Protein AF-A0A3S4U754-F1 (afdb_monomer)

Structure (mmCIF, N/CA/C/O backbone):
data_AF-A0A3S4U754-F1
#
_entry.id   AF-A0A3S4U754-F1
#
loop_
_atom_site.group_PDB
_atom_site.id
_atom_site.type_symbol
_atom_site.label_atom_id
_atom_site.label_alt_id
_atom_site.label_comp_id
_atom_site.label_asym_id
_atom_site.label_entity_id
_atom_site.label_seq_id
_atom_site.pdbx_PDB_ins_code
_atom_site.Cartn_x
_atom_site.Cartn_y
_atom_site.Cartn_z
_atom_site.occupancy
_atom_site.B_iso_or_equiv
_atom_site.auth_seq_id
_atom_site.auth_comp_id
_atom_site.auth_asym_id
_atom_site.auth_atom_id
_atom_site.pdbx_PDB_model_num
ATOM 1 N N . MET A 1 1 ? -34.622 18.510 35.532 1.00 40.00 1 MET A N 1
ATOM 2 C CA . MET A 1 1 ? -33.631 17.485 35.151 1.00 40.00 1 MET A CA 1
ATOM 3 C C . MET A 1 1 ? -33.395 16.605 36.361 1.00 40.00 1 MET A C 1
ATOM 5 O O . MET A 1 1 ? -32.727 17.037 37.288 1.00 40.00 1 MET A O 1
ATOM 9 N N . GLN A 1 2 ? -34.055 15.449 36.426 1.00 38.03 2 GLN A N 1
ATOM 10 C CA . GLN A 1 2 ? -33.740 14.463 37.457 1.00 38.03 2 GLN A CA 1
ATOM 11 C C . GLN A 1 2 ? -32.459 13.744 37.009 1.00 38.03 2 GLN A C 1
ATOM 13 O O . GLN A 1 2 ? -32.444 13.260 35.878 1.00 38.03 2 GLN A O 1
ATOM 18 N N . PRO A 1 3 ? -31.385 13.718 37.815 1.00 46.91 3 PRO A N 1
ATOM 19 C CA . PRO A 1 3 ? -30.239 12.866 37.517 1.00 46.91 3 PRO A CA 1
ATOM 20 C C . PRO A 1 3 ? -30.724 11.409 37.473 1.00 46.91 3 PRO A C 1
ATOM 22 O O . PRO A 1 3 ? -31.631 11.054 38.230 1.00 46.91 3 PRO A O 1
ATOM 25 N N . ASN A 1 4 ? -30.177 10.602 36.560 1.00 53.66 4 ASN A N 1
ATOM 26 C CA . ASN A 1 4 ? -30.546 9.202 36.321 1.00 53.66 4 ASN A CA 1
ATOM 27 C C . ASN A 1 4 ? -30.257 8.323 37.556 1.00 53.66 4 ASN A C 1
ATOM 29 O O . ASN A 1 4 ? -29.342 7.509 37.547 1.00 53.66 4 ASN A O 1
ATOM 33 N N . LYS A 1 5 ? -31.066 8.446 38.615 1.00 55.91 5 LYS A N 1
ATOM 34 C CA . LYS A 1 5 ? -30.982 7.627 39.836 1.00 55.91 5 LYS A CA 1
ATOM 35 C C . LYS A 1 5 ? -31.031 6.129 39.539 1.00 55.91 5 LYS A C 1
ATOM 37 O O . LYS A 1 5 ? -30.400 5.353 40.239 1.00 55.91 5 LYS A O 1
ATOM 42 N N . ALA A 1 6 ? -31.735 5.750 38.472 1.00 60.12 6 ALA A N 1
ATOM 43 C CA . ALA A 1 6 ? -31.816 4.373 38.007 1.00 60.12 6 ALA A CA 1
ATOM 44 C C . ALA A 1 6 ? -30.455 3.816 37.560 1.00 60.12 6 ALA A C 1
ATOM 46 O O . ALA A 1 6 ? -30.195 2.641 37.775 1.00 60.12 6 ALA A O 1
ATOM 47 N N . PHE A 1 7 ? -29.580 4.637 36.967 1.00 59.31 7 PHE A N 1
ATOM 48 C CA . PHE A 1 7 ? -28.255 4.190 36.533 1.00 59.31 7 PHE A CA 1
ATOM 49 C C . PHE A 1 7 ? -27.301 4.046 37.724 1.00 59.31 7 PHE A C 1
ATOM 51 O O . PHE A 1 7 ? -26.599 3.046 37.817 1.00 59.31 7 PHE A O 1
ATOM 58 N N . ASP A 1 8 ? -27.347 4.974 38.684 1.00 61.44 8 ASP A N 1
ATOM 59 C CA . ASP A 1 8 ? -26.542 4.898 39.912 1.00 61.44 8 ASP A CA 1
ATOM 60 C C . ASP A 1 8 ? -26.955 3.716 40.814 1.00 61.44 8 ASP A C 1
ATOM 62 O O . ASP A 1 8 ? -26.099 3.006 41.342 1.00 61.44 8 ASP A O 1
ATOM 66 N N . GLU A 1 9 ? -28.260 3.446 40.959 1.00 64.25 9 GLU A N 1
ATOM 67 C CA . GLU A 1 9 ? -28.766 2.250 41.659 1.00 64.25 9 GLU A CA 1
ATOM 68 C C . GLU A 1 9 ? -28.367 0.954 40.939 1.00 64.25 9 GLU A C 1
ATOM 70 O O . GLU A 1 9 ? -28.039 -0.052 41.572 1.00 64.25 9 GLU A O 1
ATOM 75 N N . TRP A 1 10 ? -28.340 0.981 39.609 1.00 61.12 10 TRP A N 1
ATOM 76 C CA . TRP A 1 10 ? -27.957 -0.161 38.788 1.00 61.12 10 TRP A CA 1
ATOM 77 C C . TRP A 1 10 ? -26.444 -0.437 38.818 1.00 61.12 10 TRP A C 1
ATOM 79 O O . TRP A 1 10 ? -26.042 -1.594 38.949 1.00 61.12 10 TRP A O 1
ATOM 89 N N . LEU A 1 11 ? -25.601 0.604 38.835 1.00 60.19 11 LEU A N 1
ATOM 90 C CA . LEU A 1 11 ? -24.152 0.501 39.071 1.00 60.19 11 LEU A CA 1
ATOM 91 C C . LEU A 1 11 ? -23.822 -0.079 40.455 1.00 60.19 11 LEU A C 1
ATOM 93 O O . LEU A 1 11 ? -22.821 -0.776 40.613 1.00 60.19 11 LEU A O 1
ATOM 97 N N . ALA A 1 12 ? -24.671 0.172 41.455 1.00 63.53 12 ALA A N 1
ATOM 98 C CA . ALA A 1 12 ? -24.534 -0.393 42.798 1.00 63.53 12 ALA A CA 1
ATOM 99 C C . ALA A 1 12 ? -24.970 -1.871 42.893 1.00 63.53 12 ALA A C 1
ATOM 101 O O . ALA A 1 12 ? -24.810 -2.502 43.941 1.00 63.53 12 ALA A O 1
ATOM 102 N N . THR A 1 13 ? -25.523 -2.443 41.818 1.00 67.56 13 THR A N 1
ATOM 103 C CA . THR A 1 13 ? -26.020 -3.821 41.803 1.00 67.56 13 THR A CA 1
ATOM 104 C C . THR A 1 13 ? -24.883 -4.806 41.504 1.00 67.56 13 THR A C 1
ATOM 106 O O . THR A 1 13 ? -24.009 -4.540 40.682 1.00 67.56 13 THR A O 1
ATOM 109 N N . THR A 1 14 ? -24.921 -6.010 42.093 1.00 61.56 14 THR A N 1
ATOM 110 C CA . THR A 1 14 ? -23.944 -7.101 41.855 1.00 61.56 14 THR A CA 1
ATOM 111 C C . THR A 1 14 ? -23.776 -7.464 40.372 1.00 61.56 14 THR A C 1
ATOM 113 O O . THR A 1 14 ? -22.768 -8.057 39.995 1.00 61.56 14 THR A O 1
ATOM 116 N N . ALA A 1 15 ? -24.731 -7.070 39.523 1.00 62.78 15 ALA A N 1
ATOM 117 C CA . ALA A 1 15 ? -24.669 -7.185 38.072 1.00 62.78 15 ALA A CA 1
ATOM 118 C C . ALA A 1 15 ? -23.386 -6.583 37.466 1.00 62.78 15 ALA A C 1
ATOM 120 O O . ALA A 1 15 ? -22.831 -7.211 36.573 1.00 62.78 15 ALA A O 1
ATOM 121 N N . PHE A 1 16 ? -22.868 -5.466 37.995 1.00 63.81 16 PHE A N 1
ATOM 122 C CA . PHE A 1 16 ? -21.605 -4.835 37.565 1.00 63.81 16 PHE A CA 1
ATOM 123 C C . PHE A 1 16 ? -20.398 -5.193 38.440 1.00 63.81 16 PHE A C 1
ATOM 125 O O . PHE A 1 16 ? -19.327 -4.600 38.316 1.00 63.81 16 PHE A O 1
ATOM 132 N N . GLY A 1 17 ? -20.540 -6.177 39.331 1.00 65.81 17 GLY A N 1
ATOM 133 C CA . GLY A 1 17 ? -19.405 -6.698 40.083 1.00 65.81 17 GLY A CA 1
ATOM 134 C C . GLY A 1 17 ? -18.339 -7.273 39.145 1.00 65.81 17 GLY A C 1
ATOM 135 O O . GLY A 1 17 ? -18.658 -7.800 38.080 1.00 65.81 17 GLY A O 1
ATOM 136 N N . GLY A 1 18 ? -17.069 -7.236 39.564 1.00 67.38 18 GLY A N 1
ATOM 137 C CA . GLY A 1 18 ? -15.929 -7.668 38.738 1.00 67.38 18 GLY A CA 1
ATOM 138 C C . GLY A 1 18 ? -16.037 -9.090 38.160 1.00 67.38 18 GLY A C 1
ATOM 139 O O . GLY A 1 18 ? -15.414 -9.387 37.148 1.00 67.38 18 GLY A O 1
ATOM 140 N N . ALA A 1 19 ? -16.877 -9.956 38.740 1.00 73.06 19 ALA A N 1
ATOM 141 C CA . ALA A 1 19 ? -17.170 -11.288 38.208 1.00 73.06 19 ALA A CA 1
ATOM 142 C C . ALA A 1 19 ? -17.902 -11.275 36.847 1.00 73.06 19 ALA A C 1
ATOM 144 O O . ALA A 1 19 ? -17.711 -12.191 36.054 1.00 73.06 19 ALA A O 1
ATOM 145 N N . ASN A 1 20 ? -18.702 -10.241 36.561 1.00 78.31 20 ASN A N 1
ATOM 146 C CA . ASN A 1 20 ? -19.449 -10.092 35.304 1.00 78.31 20 ASN A CA 1
ATOM 147 C C . ASN A 1 20 ? -18.768 -9.145 34.309 1.00 78.31 20 ASN A C 1
ATOM 149 O O . ASN A 1 20 ? -19.275 -8.943 33.207 1.00 78.31 20 ASN A O 1
ATOM 153 N N . GLN A 1 21 ? -17.626 -8.562 34.682 1.00 81.50 21 GLN A N 1
ATOM 154 C CA . GLN A 1 21 ? -16.944 -7.544 33.888 1.00 81.50 21 GLN A CA 1
ATOM 155 C C . GLN A 1 21 ? -16.633 -8.035 32.469 1.00 81.50 21 GLN A C 1
ATOM 157 O O . GLN A 1 21 ? -16.939 -7.338 31.511 1.00 81.50 21 GLN A O 1
ATOM 162 N N . ALA A 1 22 ? -16.113 -9.257 32.320 1.00 81.75 22 ALA A N 1
ATOM 163 C CA . ALA A 1 22 ? -15.787 -9.816 31.007 1.00 81.75 22 ALA A CA 1
ATOM 164 C C . ALA A 1 22 ? -17.017 -9.952 30.090 1.00 81.75 22 ALA A C 1
ATOM 166 O O . ALA A 1 22 ? -16.919 -9.704 28.893 1.00 81.75 22 ALA A O 1
ATOM 167 N N . TYR A 1 23 ? -18.175 -10.308 30.655 1.00 83.81 23 TYR A N 1
ATOM 168 C CA . TYR A 1 23 ? -19.424 -10.436 29.902 1.00 83.81 23 TYR A CA 1
ATOM 169 C C . TYR A 1 23 ? -19.964 -9.071 29.463 1.00 83.81 23 TYR A C 1
ATOM 171 O O . TYR A 1 23 ? -20.399 -8.906 28.327 1.00 83.81 23 TYR A O 1
ATOM 179 N N . ILE A 1 24 ? -19.921 -8.081 30.357 1.00 86.88 24 ILE A N 1
ATOM 180 C CA . ILE A 1 24 ? -20.362 -6.717 30.050 1.00 86.88 24 ILE A CA 1
ATOM 181 C C . ILE A 1 24 ? -19.431 -6.068 29.019 1.00 86.88 24 ILE A C 1
ATOM 183 O O . ILE A 1 24 ? -19.922 -5.411 28.106 1.00 86.88 24 ILE A O 1
ATOM 18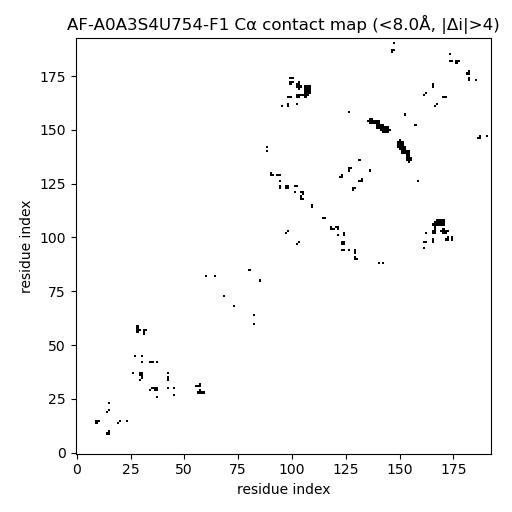7 N N . GLU A 1 25 ? -18.115 -6.280 29.132 1.00 85.19 25 GLU A N 1
ATOM 188 C CA . GLU A 1 25 ? -17.127 -5.843 28.137 1.00 85.19 25 GLU A CA 1
ATOM 189 C C . GLU A 1 25 ? -17.445 -6.423 26.755 1.00 85.19 25 GLU A C 1
ATOM 191 O O . GLU A 1 25 ? -17.550 -5.669 25.795 1.00 85.19 25 GLU A O 1
ATOM 196 N N . GLU A 1 26 ? -17.667 -7.735 26.650 1.00 87.44 26 GLU A N 1
ATOM 197 C CA . GLU A 1 26 ? -18.019 -8.383 25.379 1.00 87.44 26 GLU A CA 1
ATOM 198 C C . GLU A 1 26 ? -19.329 -7.830 24.795 1.00 87.44 26 GLU A C 1
ATOM 200 O O . GLU A 1 26 ? -19.430 -7.558 23.596 1.00 87.44 26 GLU A O 1
ATOM 205 N N . LEU A 1 27 ? -20.340 -7.628 25.643 1.00 89.12 27 LEU A N 1
ATOM 206 C CA . LEU A 1 27 ? -21.629 -7.083 25.224 1.00 89.12 27 LEU A CA 1
ATOM 207 C C . LEU A 1 27 ? -21.506 -5.641 24.714 1.00 89.12 27 LEU A C 1
ATOM 209 O O . LEU A 1 27 ? -22.178 -5.261 23.756 1.00 89.12 27 LEU A O 1
ATOM 213 N N . TYR A 1 28 ? -20.644 -4.851 25.349 1.00 88.31 28 TYR A N 1
ATOM 214 C CA . TYR A 1 28 ? -20.372 -3.478 24.960 1.00 88.31 28 TYR A CA 1
ATOM 215 C C . TYR A 1 28 ? -19.521 -3.391 23.683 1.00 88.31 28 TYR A C 1
ATOM 217 O O . TYR A 1 28 ? -19.821 -2.584 22.809 1.00 88.31 28 TYR A O 1
ATOM 225 N N . GLU A 1 29 ? -18.532 -4.270 23.498 1.00 89.50 29 GLU A N 1
ATOM 226 C CA . GLU A 1 29 ? -17.784 -4.365 22.235 1.00 89.50 29 GLU A CA 1
ATOM 227 C C . GLU A 1 29 ? -18.711 -4.687 21.054 1.00 89.50 29 GLU A C 1
ATOM 229 O O . GLU A 1 29 ? -18.645 -4.030 20.018 1.00 89.50 29 GLU A O 1
ATOM 234 N N . ARG A 1 30 ? -19.657 -5.617 21.233 1.00 89.56 30 ARG A N 1
ATOM 235 C CA . ARG A 1 30 ? -20.679 -5.911 20.215 1.00 89.56 30 ARG A CA 1
ATOM 236 C C . ARG A 1 30 ? -21.581 -4.722 19.902 1.00 89.56 30 ARG A C 1
ATOM 238 O O . ARG A 1 30 ? -22.002 -4.565 18.760 1.00 89.56 30 ARG A O 1
ATOM 245 N N . TYR A 1 31 ? -21.893 -3.907 20.907 1.00 89.81 31 TYR A N 1
ATOM 246 C CA . TYR A 1 31 ? -22.646 -2.670 20.720 1.00 89.81 31 TYR A CA 1
ATOM 247 C C . TYR A 1 31 ? -21.864 -1.633 19.901 1.00 89.81 31 TYR A C 1
ATOM 249 O O . TYR A 1 31 ? -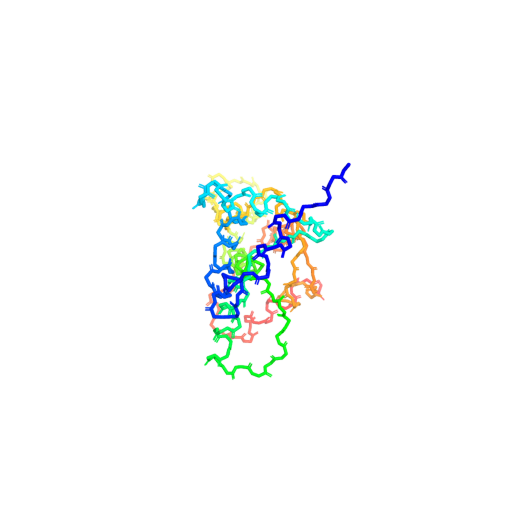22.470 -0.948 19.079 1.00 89.81 31 TYR A O 1
ATOM 257 N N . LEU A 1 32 ? -20.541 -1.541 20.093 1.00 88.50 32 LEU A N 1
ATOM 258 C CA . LEU A 1 32 ? -19.672 -0.666 19.299 1.00 88.50 32 LEU A CA 1
ATOM 259 C C . LEU A 1 32 ? -19.576 -1.116 17.831 1.00 88.50 32 LEU A C 1
ATOM 261 O O . LEU A 1 32 ? -19.547 -0.258 16.950 1.00 88.50 32 LEU A O 1
ATOM 265 N N . ASP A 1 33 ? -19.567 -2.426 17.568 1.00 87.06 33 ASP A N 1
ATOM 266 C CA . ASP A 1 33 ? -19.568 -2.978 16.204 1.00 87.06 33 ASP A CA 1
ATOM 267 C C . ASP A 1 33 ? -20.927 -2.807 15.500 1.00 87.06 33 ASP A C 1
ATOM 269 O O . ASP A 1 33 ? -21.007 -2.269 14.394 1.00 87.06 33 ASP A O 1
ATOM 273 N N . ASP A 1 34 ? -22.012 -3.267 16.134 1.00 87.62 34 ASP A N 1
ATOM 274 C CA . ASP A 1 34 ? -23.383 -3.121 15.639 1.00 87.62 34 ASP A CA 1
ATOM 275 C C . ASP A 1 34 ? -24.367 -2.908 16.806 1.00 87.62 34 ASP A C 1
ATOM 277 O O . ASP A 1 34 ? -24.710 -3.863 17.520 1.00 87.62 34 ASP A O 1
ATOM 281 N N . PRO A 1 35 ? -24.922 -1.689 16.959 1.00 86.94 35 PRO A N 1
ATOM 282 C CA . PRO A 1 35 ? -25.896 -1.370 18.000 1.00 86.94 35 PRO A CA 1
ATOM 283 C C . PRO A 1 35 ? -27.194 -2.188 17.956 1.00 86.94 35 PRO A C 1
ATOM 285 O O . PRO A 1 35 ? -27.954 -2.166 18.924 1.00 86.94 35 PRO A O 1
ATOM 288 N N . ASN A 1 36 ? -27.508 -2.861 16.844 1.00 88.88 36 ASN A N 1
ATOM 289 C CA . ASN A 1 36 ? -28.697 -3.711 16.716 1.00 88.88 36 ASN A CA 1
ATOM 290 C C . ASN A 1 36 ? -28.420 -5.183 17.052 1.00 88.88 36 ASN A C 1
ATOM 292 O O . ASN A 1 36 ? -29.350 -5.988 17.085 1.00 88.88 36 ASN A O 1
ATOM 296 N N . SER A 1 37 ? -27.160 -5.541 17.315 1.00 88.00 37 SER A N 1
ATOM 297 C CA . SER A 1 37 ? -26.753 -6.908 17.654 1.00 88.00 37 SER A CA 1
ATOM 298 C C . SER A 1 37 ? -27.023 -7.287 19.115 1.00 88.00 37 SER A C 1
ATOM 300 O O . SER A 1 37 ? -26.843 -8.452 19.490 1.00 88.00 37 SER A O 1
ATOM 302 N N . ILE A 1 38 ? -27.435 -6.316 19.934 1.00 90.12 38 ILE A N 1
ATOM 303 C CA . ILE A 1 38 ? -27.719 -6.464 21.361 1.00 90.12 38 ILE A CA 1
ATOM 304 C C . ILE A 1 38 ? -29.191 -6.179 21.668 1.00 90.12 38 ILE A C 1
ATOM 306 O O . ILE A 1 38 ? -29.911 -5.566 20.881 1.00 90.12 38 ILE A O 1
ATOM 310 N N . ASP A 1 39 ? -29.645 -6.624 22.837 1.00 89.31 39 ASP A N 1
ATOM 311 C CA . ASP A 1 39 ? -31.017 -6.397 23.280 1.00 89.31 39 ASP A CA 1
ATOM 312 C C . ASP A 1 39 ? -31.307 -4.902 23.518 1.00 89.31 39 ASP A C 1
ATOM 314 O O . ASP A 1 39 ? -30.442 -4.139 23.958 1.00 89.31 39 ASP A O 1
ATOM 318 N N . ASN A 1 40 ? -32.554 -4.488 23.274 1.00 86.06 40 ASN A N 1
ATOM 319 C CA . ASN A 1 40 ? -32.989 -3.095 23.421 1.00 86.06 40 ASN A CA 1
ATOM 320 C C . ASN A 1 40 ? -32.773 -2.543 24.838 1.00 86.06 40 ASN A C 1
ATOM 322 O O . ASN A 1 40 ? -32.510 -1.346 24.994 1.00 86.06 40 ASN A O 1
ATOM 326 N N . SER A 1 41 ? -32.882 -3.393 25.865 1.00 84.25 41 SER A N 1
ATOM 327 C CA . SER A 1 41 ? -32.616 -2.994 27.251 1.00 84.25 41 SER A CA 1
ATOM 328 C C . SER A 1 41 ? -31.185 -2.477 27.412 1.00 84.25 41 SER A C 1
ATOM 330 O O . SER A 1 41 ? -30.986 -1.352 27.865 1.00 84.25 41 SER A O 1
ATOM 332 N N . TRP A 1 42 ? -30.209 -3.246 26.930 1.00 85.50 42 TRP A N 1
ATOM 333 C CA . TRP A 1 42 ? -28.791 -2.900 26.954 1.00 85.50 42 TRP A CA 1
ATOM 334 C C . TRP A 1 42 ? -28.445 -1.734 26.038 1.00 85.50 42 TRP A C 1
ATOM 336 O O . TRP A 1 42 ? -27.656 -0.875 26.423 1.00 85.50 42 TRP A O 1
ATOM 346 N N . LYS A 1 43 ? -29.076 -1.652 24.863 1.00 87.31 43 LYS A N 1
ATOM 347 C CA . LYS A 1 43 ? -28.886 -0.530 23.936 1.00 87.31 43 LYS A CA 1
ATOM 348 C C . LYS A 1 43 ? -29.234 0.799 24.596 1.00 87.31 43 LYS A C 1
ATOM 350 O O . LYS A 1 43 ? -28.421 1.715 24.602 1.00 87.31 43 LYS A O 1
ATOM 355 N N . THR A 1 44 ? -30.400 0.860 25.238 1.00 85.81 44 THR A N 1
ATOM 356 C CA . THR A 1 44 ? -30.854 2.047 25.978 1.00 85.81 44 THR A CA 1
ATOM 357 C C . THR A 1 44 ? -29.865 2.431 27.077 1.00 85.81 44 THR A C 1
ATOM 359 O O . THR A 1 44 ? -29.618 3.613 27.316 1.00 85.81 44 THR A O 1
ATOM 362 N N . THR A 1 45 ? -29.278 1.437 27.743 1.00 82.94 45 THR A N 1
ATOM 363 C CA . THR A 1 45 ? -28.261 1.676 28.760 1.00 82.94 45 THR A CA 1
ATOM 364 C C . THR A 1 45 ? -26.977 2.251 28.167 1.00 82.94 45 THR A C 1
ATOM 366 O O . THR A 1 45 ? -26.500 3.273 28.659 1.00 82.94 45 THR A O 1
ATOM 369 N N . PHE A 1 46 ? -26.423 1.648 27.115 1.00 87.12 46 PHE A N 1
ATOM 370 C CA . PHE A 1 46 ? -25.179 2.124 26.508 1.00 87.12 46 PHE A CA 1
ATOM 371 C C . PHE A 1 46 ? -25.347 3.483 25.819 1.00 87.12 46 PHE A C 1
ATOM 373 O O . PHE A 1 46 ? -24.458 4.323 25.918 1.00 87.12 46 PHE A O 1
ATOM 380 N N . ASP A 1 47 ? -26.514 3.760 25.232 1.00 85.94 47 ASP A N 1
ATOM 381 C CA . ASP A 1 47 ? -26.876 5.085 24.711 1.00 85.94 47 ASP A CA 1
ATOM 382 C C . ASP A 1 47 ? -26.906 6.167 25.806 1.00 85.94 47 ASP A C 1
ATOM 384 O O . ASP A 1 47 ? -26.656 7.343 25.531 1.00 85.94 47 ASP A O 1
ATOM 388 N N . SER A 1 48 ? -27.220 5.783 27.050 1.00 84.44 48 SER A N 1
ATOM 389 C CA . SER A 1 48 ? -27.276 6.698 28.196 1.00 84.44 48 SER A CA 1
ATOM 390 C C . SER A 1 48 ? -25.907 7.022 28.800 1.00 84.44 48 SER A C 1
ATOM 392 O O . SER A 1 48 ? -25.817 7.917 29.647 1.00 84.44 48 SER A O 1
ATOM 394 N N . LEU A 1 49 ? -24.848 6.321 28.376 1.00 82.25 49 LEU A N 1
ATOM 395 C CA .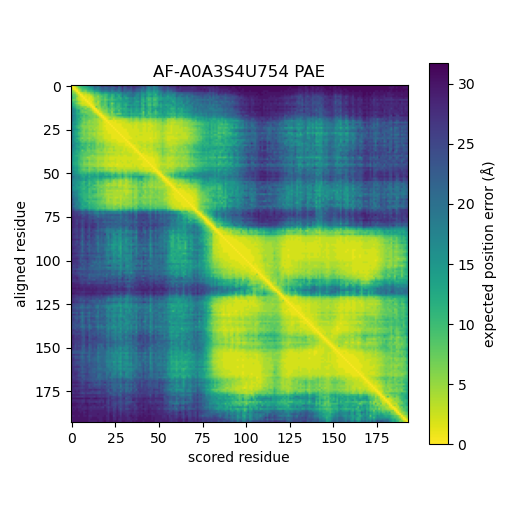 LEU A 1 49 ? -23.500 6.574 28.864 1.00 82.25 49 LEU A CA 1
ATOM 396 C C . LEU A 1 49 ? -23.020 7.967 28.432 1.00 82.25 49 LEU A C 1
ATOM 398 O O . LEU A 1 49 ? -23.313 8.428 27.321 1.00 82.25 49 LEU A O 1
ATOM 402 N N . PRO A 1 50 ? -22.272 8.667 29.300 1.00 79.81 50 PRO A N 1
ATOM 403 C CA . PRO A 1 50 ? -21.661 9.928 28.929 1.00 79.81 50 PRO A CA 1
ATOM 404 C C . PRO A 1 50 ? -20.672 9.676 27.791 1.00 79.81 50 PRO A C 1
ATOM 406 O O . PRO A 1 50 ? -19.654 9.016 27.977 1.00 79.81 50 PRO A O 1
ATOM 409 N N . LYS A 1 51 ? -20.970 10.220 26.609 1.00 75.50 51 LYS A N 1
ATOM 410 C CA . LYS A 1 51 ? -20.069 10.127 25.460 1.00 75.50 51 LYS A CA 1
ATOM 411 C C . LYS A 1 51 ? -18.774 10.857 25.794 1.00 75.50 51 LYS A C 1
ATOM 413 O O . LYS A 1 51 ? -18.781 12.067 26.035 1.00 75.50 51 LYS A O 1
ATOM 418 N N . SER A 1 52 ? -17.678 10.111 25.830 1.00 72.19 52 SER A N 1
ATOM 419 C CA . SER A 1 52 ? -16.342 10.681 25.939 1.00 72.19 52 SER A CA 1
ATOM 420 C C . SER A 1 52 ? -16.028 11.530 24.702 1.00 72.19 52 SER A C 1
ATOM 422 O O . SER A 1 52 ? -16.633 11.376 23.641 1.00 72.19 52 SER A O 1
ATOM 424 N N . THR A 1 53 ? -15.065 12.443 24.820 1.00 69.50 53 THR A N 1
ATOM 425 C CA . THR A 1 53 ? -14.531 13.184 23.667 1.00 69.50 53 THR A CA 1
ATOM 426 C C . THR A 1 53 ? -13.738 12.287 22.714 1.00 69.50 53 THR A C 1
ATOM 428 O O . THR A 1 53 ? -13.537 12.659 21.560 1.00 69.50 53 THR A O 1
ATOM 431 N N . ALA A 1 54 ? -13.293 11.116 23.179 1.00 73.00 54 ALA A N 1
ATOM 432 C CA . ALA A 1 54 ? -12.661 10.097 22.354 1.00 73.00 54 ALA A CA 1
ATOM 433 C C . ALA A 1 54 ? -13.715 9.160 21.746 1.00 73.00 54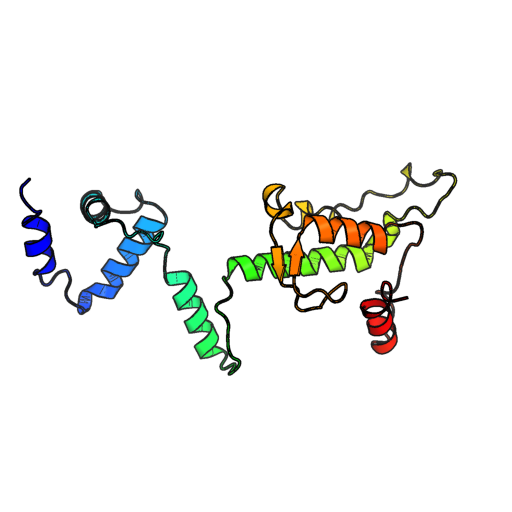 ALA A C 1
ATOM 435 O O . ALA A 1 54 ? -14.657 8.758 22.426 1.00 73.00 54 ALA A O 1
ATOM 436 N N . VAL A 1 55 ? -13.531 8.796 20.475 1.00 75.31 55 VAL A N 1
ATOM 437 C CA . VAL A 1 55 ? -14.334 7.754 19.825 1.00 75.31 55 VAL A CA 1
ATOM 438 C C . VAL A 1 55 ? -14.004 6.418 20.489 1.00 75.31 55 VAL A C 1
ATOM 440 O O . VAL A 1 55 ? -12.854 5.983 20.456 1.00 75.31 55 VAL A O 1
ATOM 443 N N . GLU A 1 56 ? -14.996 5.789 21.114 1.00 78.25 56 GLU A N 1
ATOM 444 C CA . GLU A 1 56 ? -14.863 4.448 21.688 1.00 78.25 56 GLU A CA 1
ATOM 445 C C . GLU A 1 56 ? -14.732 3.411 20.564 1.00 78.25 56 GLU A C 1
ATOM 447 O O . GLU A 1 56 ? -15.488 3.429 19.592 1.00 78.25 56 GLU A O 1
ATOM 452 N N . GLN A 1 57 ? -13.735 2.533 20.680 1.00 78.88 57 GLN A N 1
ATOM 453 C CA . GLN A 1 57 ? -13.433 1.482 19.708 1.00 78.88 57 GLN A CA 1
ATOM 454 C C . GLN A 1 57 ? -13.346 0.126 20.419 1.00 78.88 57 GLN A C 1
ATOM 456 O O . GLN A 1 57 ? -12.891 0.084 21.566 1.00 78.88 57 GLN A O 1
ATOM 461 N N . PRO A 1 58 ? -13.729 -0.981 19.757 1.00 82.38 58 PRO A N 1
ATOM 462 C CA . PRO A 1 58 ? -13.600 -2.323 20.316 1.00 82.38 58 PRO A CA 1
ATOM 463 C C . PRO A 1 58 ? -12.160 -2.626 20.753 1.00 82.38 58 PRO A C 1
ATOM 465 O O . PRO A 1 58 ? -11.200 -2.360 20.025 1.00 82.38 58 PRO A O 1
ATOM 468 N N . HIS A 1 59 ? -11.993 -3.211 21.940 1.00 80.25 59 HIS A N 1
ATOM 469 C CA . HIS A 1 59 ? -10.672 -3.492 22.510 1.00 80.25 59 HIS A CA 1
ATOM 470 C C . HIS A 1 59 ? -10.192 -4.929 22.258 1.00 80.25 59 HIS A C 1
ATOM 472 O O . HIS A 1 59 ? -9.001 -5.213 22.434 1.00 80.25 59 HIS A O 1
ATOM 478 N N . SER A 1 60 ? -11.065 -5.835 21.806 1.00 82.12 60 SER A N 1
ATOM 479 C CA . SER A 1 60 ? -10.706 -7.213 21.452 1.00 82.12 60 SER A CA 1
ATOM 480 C C . SER A 1 60 ? -9.557 -7.331 20.446 1.00 82.12 60 SER A C 1
ATOM 482 O O . SER A 1 60 ? -8.652 -8.120 20.737 1.00 82.12 60 SER A O 1
ATOM 484 N N . PRO A 1 61 ? -9.468 -6.549 19.346 1.00 80.69 61 PRO A N 1
ATOM 485 C CA . PRO A 1 61 ? -8.361 -6.683 18.395 1.00 80.69 61 PRO A CA 1
ATOM 486 C C . PRO A 1 61 ? -7.007 -6.378 19.043 1.00 80.69 61 PRO A C 1
ATOM 488 O O . PRO A 1 61 ? -6.026 -7.092 18.833 1.00 80.69 61 PRO A O 1
ATOM 491 N N . VAL A 1 62 ? -6.971 -5.350 19.895 1.00 77.81 62 VAL A N 1
ATOM 492 C CA . VAL A 1 62 ? -5.778 -4.933 20.640 1.00 77.81 62 VAL A CA 1
ATOM 493 C C . VAL A 1 62 ? -5.383 -6.004 21.662 1.00 77.81 62 VAL A C 1
ATOM 495 O O . VAL A 1 62 ? -4.214 -6.383 21.753 1.00 77.81 62 VAL A O 1
ATOM 498 N N . ARG A 1 63 ? -6.351 -6.556 22.404 1.00 80.88 63 ARG A N 1
ATOM 499 C CA . ARG A 1 63 ? -6.115 -7.642 23.374 1.00 80.88 63 ARG A CA 1
ATOM 500 C C . ARG A 1 63 ? -5.600 -8.908 22.698 1.00 80.88 63 ARG A C 1
ATOM 502 O O . ARG A 1 63 ? -4.669 -9.532 23.206 1.00 80.88 63 ARG A O 1
ATOM 509 N N . ASP A 1 64 ? -6.184 -9.291 21.567 1.00 82.81 64 ASP A N 1
ATOM 510 C CA . ASP A 1 64 ? -5.757 -10.458 20.798 1.00 82.81 64 ASP A CA 1
ATOM 511 C C . ASP A 1 64 ? -4.361 -10.279 20.218 1.00 82.81 64 ASP A C 1
ATOM 513 O O . ASP A 1 64 ? -3.562 -11.218 20.247 1.00 82.81 64 ASP A O 1
ATOM 517 N N . TYR A 1 65 ? -4.039 -9.073 19.757 1.00 74.06 65 TYR A N 1
ATOM 518 C CA . TYR A 1 65 ? -2.700 -8.724 19.309 1.00 74.06 65 TYR A CA 1
ATOM 519 C C . TYR A 1 65 ? -1.664 -8.911 20.429 1.00 74.06 65 TYR A C 1
ATOM 521 O O . TYR A 1 65 ? -0.718 -9.685 20.268 1.00 74.06 65 TYR A O 1
ATOM 529 N N . PHE A 1 66 ? -1.885 -8.316 21.607 1.00 77.94 66 PHE A N 1
ATOM 530 C CA . PHE A 1 66 ? -0.983 -8.493 22.752 1.00 77.94 66 PHE A CA 1
ATOM 531 C C . PHE A 1 66 ? -0.910 -9.944 23.241 1.00 77.94 66 PHE A C 1
ATOM 533 O O . PHE A 1 66 ? 0.158 -10.416 23.630 1.00 77.94 66 PHE A O 1
ATOM 540 N N . ARG A 1 67 ? -2.019 -10.691 23.181 1.00 82.75 67 ARG A N 1
ATOM 541 C CA . ARG A 1 67 ? -2.045 -12.122 23.513 1.00 82.75 67 ARG A CA 1
ATOM 542 C C . ARG A 1 67 ? -1.171 -12.944 22.565 1.00 82.75 67 ARG A C 1
ATOM 544 O O . ARG A 1 67 ? -0.520 -13.881 23.024 1.00 82.75 67 ARG A O 1
ATOM 551 N N . ARG A 1 68 ? -1.155 -12.623 21.265 1.00 79.75 68 ARG A N 1
ATOM 552 C CA . ARG A 1 68 ? -0.257 -13.262 20.285 1.00 79.75 68 ARG A CA 1
ATOM 553 C C . ARG A 1 68 ? 1.199 -12.902 20.563 1.00 79.75 68 ARG A C 1
ATOM 555 O O . ARG A 1 68 ? 2.010 -13.811 20.6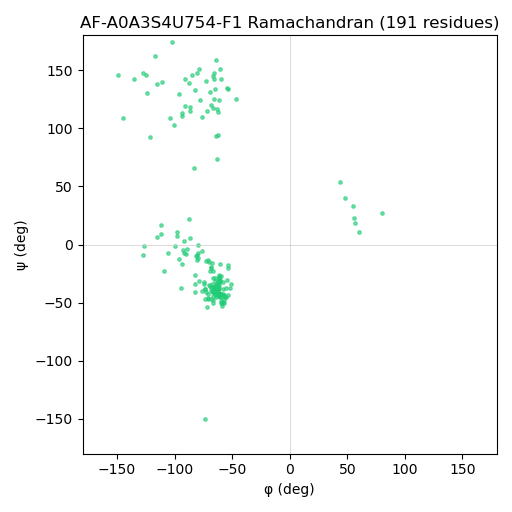90 1.00 79.75 68 ARG A O 1
ATOM 562 N N . LEU A 1 69 ? 1.504 -11.624 20.785 1.00 74.69 69 LEU A N 1
ATOM 563 C CA . LEU A 1 69 ? 2.864 -11.181 21.117 1.00 74.69 69 LEU A CA 1
ATOM 564 C C . LEU A 1 69 ? 3.422 -11.871 22.367 1.00 74.69 69 LEU A C 1
ATOM 566 O O . LEU A 1 69 ? 4.553 -12.353 22.357 1.00 74.69 69 LEU A O 1
ATOM 570 N N . ALA A 1 70 ? 2.612 -11.991 23.422 1.00 76.94 70 ALA A N 1
ATOM 571 C CA . ALA A 1 70 ? 3.006 -12.688 24.645 1.00 76.94 70 ALA A CA 1
ATOM 572 C C . ALA A 1 70 ? 3.334 -14.177 24.410 1.00 76.94 70 ALA A C 1
ATOM 574 O O . ALA A 1 70 ? 4.113 -14.755 25.163 1.00 76.94 70 ALA A O 1
ATOM 575 N N . ARG A 1 71 ? 2.761 -14.808 23.372 1.00 81.31 71 ARG A N 1
ATOM 576 C CA . ARG A 1 71 ? 3.095 -16.185 22.963 1.00 81.31 71 ARG A CA 1
ATOM 577 C C . ARG A 1 71 ? 4.350 -16.253 22.097 1.00 81.31 71 ARG A C 1
ATOM 579 O O . ARG A 1 71 ? 5.078 -17.235 22.182 1.00 81.31 71 ARG A O 1
ATOM 586 N N . GLU A 1 72 ? 4.581 -15.242 21.266 1.00 75.94 72 GLU A N 1
ATOM 587 C CA . GLU A 1 72 ? 5.683 -15.201 20.296 1.00 75.94 72 GLU A CA 1
ATOM 588 C C . GLU A 1 72 ? 7.028 -14.778 20.922 1.00 75.94 72 GLU A C 1
ATOM 590 O O . GLU A 1 72 ? 8.066 -14.947 20.290 1.00 75.94 72 GLU A O 1
ATOM 595 N N . ASN A 1 73 ? 7.030 -14.313 22.181 1.00 62.25 73 ASN A N 1
ATOM 596 C CA . ASN A 1 73 ? 8.214 -13.998 23.000 1.00 62.25 73 ASN A CA 1
ATOM 597 C C . ASN A 1 73 ? 9.271 -13.141 22.277 1.00 62.25 73 ASN A C 1
ATOM 599 O O . ASN A 1 73 ? 10.474 -13.371 22.412 1.00 62.25 73 ASN A O 1
ATOM 603 N N . ASN A 1 74 ? 8.822 -12.159 21.493 1.00 61.91 74 ASN A N 1
ATOM 604 C CA . ASN A 1 74 ? 9.708 -11.209 20.836 1.00 61.91 74 ASN A CA 1
ATOM 605 C C . ASN A 1 74 ? 9.858 -9.963 21.725 1.00 61.91 74 ASN A C 1
ATOM 607 O O . ASN A 1 74 ? 8.884 -9.258 21.980 1.00 61.91 74 ASN A O 1
ATOM 611 N N . SER A 1 75 ? 11.060 -9.726 22.252 1.00 55.62 75 SER A N 1
ATOM 612 C CA . SER A 1 75 ? 11.349 -8.695 23.260 1.00 55.62 75 SER A CA 1
ATOM 613 C C . SER A 1 75 ? 11.689 -7.319 22.673 1.00 55.62 75 SER A C 1
ATOM 615 O O . SER A 1 75 ? 12.370 -6.525 23.322 1.00 55.62 75 SER A O 1
ATOM 617 N N . GLU A 1 76 ? 11.284 -7.036 21.438 1.00 56.88 76 GLU A N 1
ATOM 618 C CA . GLU A 1 76 ? 11.485 -5.719 20.836 1.00 56.88 76 GLU A CA 1
ATOM 619 C C . GLU A 1 76 ? 10.412 -4.734 21.317 1.00 56.88 76 GLU A C 1
ATOM 621 O O . GLU A 1 76 ? 9.279 -5.106 21.616 1.00 56.88 76 GLU A O 1
ATOM 626 N N . THR A 1 77 ? 10.775 -3.456 21.426 1.00 48.94 77 THR A N 1
ATOM 627 C CA . THR A 1 77 ? 9.855 -2.367 21.766 1.00 48.94 77 THR A CA 1
ATOM 628 C C . THR A 1 77 ? 8.787 -2.242 20.683 1.00 48.94 77 THR A C 1
ATOM 630 O O . THR A 1 77 ? 8.999 -1.586 19.665 1.00 48.94 77 THR A O 1
ATOM 633 N N . VAL A 1 78 ? 7.646 -2.897 20.890 1.00 50.50 78 VAL A N 1
ATOM 634 C CA . VAL A 1 78 ? 6.520 -2.868 19.958 1.00 50.50 78 VAL A CA 1
ATOM 635 C C . VAL A 1 78 ? 5.800 -1.528 20.094 1.00 50.50 78 VAL A C 1
ATOM 637 O O . VAL A 1 78 ? 5.133 -1.260 21.094 1.00 50.50 78 VAL A O 1
ATOM 640 N N . THR A 1 79 ? 5.920 -0.674 19.079 1.00 55.09 79 THR A N 1
ATOM 641 C CA . THR A 1 79 ? 4.932 0.380 18.849 1.00 55.09 79 THR A CA 1
ATOM 642 C C . THR A 1 79 ? 3.613 -0.304 18.502 1.00 55.09 79 THR A C 1
ATOM 644 O O . THR A 1 79 ? 3.600 -1.267 17.739 1.00 55.09 79 THR A O 1
ATOM 647 N N . VAL A 1 80 ? 2.503 0.132 19.103 1.00 52.50 80 VAL A N 1
ATOM 648 C CA . VAL A 1 80 ? 1.172 -0.412 18.793 1.00 52.50 80 VAL A CA 1
ATOM 649 C C . VAL A 1 80 ? 0.867 -0.083 17.333 1.00 52.50 80 VAL A C 1
ATOM 651 O O . VAL A 1 80 ? 0.431 1.019 17.015 1.00 52.50 80 VAL A O 1
ATOM 654 N N . ILE A 1 81 ? 1.180 -1.014 16.435 1.00 57.56 81 ILE A N 1
ATOM 655 C CA . ILE A 1 81 ? 0.826 -0.925 15.025 1.00 57.56 81 ILE A CA 1
ATOM 656 C C . ILE A 1 81 ? -0.568 -1.523 14.926 1.00 57.56 81 ILE A C 1
ATOM 658 O O . ILE A 1 81 ? -0.765 -2.705 15.207 1.00 57.56 81 ILE A O 1
ATOM 662 N N . ASP A 1 82 ? -1.530 -0.684 14.560 1.00 64.19 82 ASP A N 1
ATOM 663 C CA . ASP A 1 82 ? -2.878 -1.111 14.214 1.00 64.19 82 ASP A CA 1
ATOM 664 C C . ASP A 1 82 ? -2.820 -2.316 13.239 1.00 64.19 82 ASP A C 1
ATOM 666 O O . ASP A 1 82 ? -2.137 -2.241 12.206 1.00 64.19 82 ASP A O 1
ATOM 670 N N . PRO A 1 83 ? -3.477 -3.451 13.557 1.00 70.69 83 PRO A N 1
ATOM 671 C CA . PRO A 1 83 ? -3.511 -4.619 12.685 1.00 70.69 83 PRO A CA 1
ATOM 672 C C . PRO A 1 83 ? -3.935 -4.285 11.251 1.00 70.69 83 PRO A C 1
ATOM 674 O O . PRO A 1 83 ? -3.402 -4.879 10.309 1.00 70.69 83 PRO A O 1
ATOM 677 N N . GLU A 1 84 ? -4.830 -3.315 11.060 1.00 71.19 84 GLU A N 1
ATOM 678 C CA . GLU A 1 84 ? -5.260 -2.885 9.731 1.00 71.19 84 GLU A CA 1
ATOM 679 C C . GLU A 1 84 ? -4.150 -2.126 8.985 1.00 71.19 84 GLU A C 1
ATOM 681 O O . GLU A 1 84 ? -3.827 -2.469 7.841 1.00 71.19 84 GLU A O 1
ATOM 686 N N . ALA A 1 85 ? -3.471 -1.185 9.650 1.00 72.38 85 ALA A N 1
ATOM 687 C CA . ALA A 1 85 ? -2.275 -0.528 9.118 1.00 72.38 85 ALA A CA 1
ATOM 688 C C . ALA A 1 85 ? -1.179 -1.538 8.718 1.00 72.38 85 ALA A C 1
ATOM 690 O O . ALA A 1 85 ? -0.530 -1.383 7.677 1.00 72.38 85 ALA A O 1
ATOM 691 N N . SER A 1 86 ? -1.012 -2.619 9.489 1.00 77.12 86 SER A N 1
ATOM 692 C CA . SER A 1 86 ? -0.065 -3.695 9.164 1.00 77.12 86 SER A CA 1
ATOM 693 C C . SER A 1 86 ? -0.462 -4.467 7.895 1.00 77.12 86 SER A C 1
ATOM 695 O O . SER A 1 86 ? 0.385 -4.748 7.042 1.00 77.12 86 SER A O 1
ATOM 697 N N . ALA A 1 87 ? -1.756 -4.747 7.707 1.00 85.12 87 ALA A N 1
ATOM 698 C CA . ALA A 1 87 ? -2.265 -5.428 6.521 1.00 85.12 87 ALA A CA 1
ATOM 699 C C . ALA A 1 87 ? -2.134 -4.555 5.261 1.00 85.12 87 ALA A C 1
ATOM 701 O O . ALA A 1 87 ? -1.743 -5.053 4.199 1.00 85.12 87 ALA A O 1
ATOM 702 N N . LYS A 1 88 ? -2.401 -3.245 5.377 1.00 88.25 88 LYS A N 1
ATOM 703 C CA . LYS A 1 88 ? -2.171 -2.272 4.296 1.00 88.25 88 LYS A CA 1
ATOM 704 C C . LYS A 1 88 ? -0.692 -2.231 3.896 1.00 88.25 88 LYS A C 1
ATOM 706 O O . LYS A 1 88 ? -0.384 -2.276 2.706 1.00 88.25 88 LYS A O 1
ATOM 711 N N . LEU A 1 89 ? 0.233 -2.253 4.858 1.00 88.69 89 LEU A N 1
ATOM 712 C CA . LEU A 1 89 ? 1.672 -2.272 4.572 1.00 88.69 89 LEU A CA 1
ATOM 713 C C . LEU A 1 89 ? 2.100 -3.514 3.773 1.00 88.69 89 LEU A C 1
ATOM 715 O O . LEU A 1 89 ? 2.861 -3.400 2.812 1.00 88.69 89 LEU A O 1
ATOM 719 N N . VAL A 1 90 ? 1.583 -4.699 4.110 1.00 89.44 90 VAL A N 1
ATOM 720 C CA . VAL A 1 90 ? 1.874 -5.929 3.350 1.00 89.44 90 VAL A CA 1
ATOM 721 C C . VAL A 1 90 ? 1.418 -5.799 1.893 1.00 89.44 90 VAL A C 1
ATOM 723 O O . VAL A 1 90 ? 2.171 -6.154 0.983 1.00 89.44 90 VAL A O 1
ATOM 726 N N . LYS A 1 91 ? 0.228 -5.235 1.655 1.00 92.50 91 LYS A N 1
ATOM 727 C CA . LYS A 1 91 ? -0.281 -4.956 0.302 1.00 92.50 91 LYS A CA 1
ATOM 728 C C . LYS A 1 91 ? 0.607 -3.961 -0.454 1.00 92.50 91 LYS A C 1
ATOM 730 O O . LYS A 1 91 ? 0.873 -4.161 -1.635 1.00 92.50 91 LYS A O 1
ATOM 735 N N . ILE A 1 92 ? 1.144 -2.939 0.217 1.00 92.38 92 ILE A N 1
ATOM 736 C CA . ILE A 1 92 ? 2.111 -2.001 -0.384 1.00 92.38 92 ILE A CA 1
ATOM 737 C C . ILE A 1 92 ? 3.388 -2.723 -0.818 1.00 92.38 92 ILE A C 1
ATOM 739 O O . ILE A 1 92 ? 3.899 -2.489 -1.913 1.00 92.38 92 ILE A O 1
ATOM 743 N N . LEU A 1 93 ? 3.913 -3.627 0.009 1.00 90.62 93 LEU A N 1
ATOM 744 C CA . LEU A 1 93 ? 5.103 -4.400 -0.347 1.00 90.62 93 LEU A CA 1
ATOM 745 C C . LEU A 1 93 ? 4.841 -5.331 -1.540 1.00 90.62 93 LEU A C 1
ATOM 747 O O . LEU A 1 93 ? 5.702 -5.463 -2.415 1.00 90.62 93 LEU A O 1
ATOM 751 N N . GLN A 1 94 ? 3.656 -5.944 -1.609 1.00 91.69 94 GLN A N 1
ATOM 752 C CA . GLN A 1 94 ? 3.219 -6.716 -2.777 1.00 91.69 94 GLN A CA 1
ATOM 753 C C . GLN A 1 94 ? 3.139 -5.834 -4.029 1.00 91.69 94 GLN A C 1
ATOM 755 O O . GLN A 1 94 ? 3.672 -6.217 -5.071 1.00 91.69 94 GLN A O 1
ATOM 760 N N . PHE A 1 95 ? 2.582 -4.629 -3.906 1.00 93.00 95 PHE A N 1
ATOM 761 C CA . PHE A 1 95 ? 2.504 -3.639 -4.978 1.00 93.00 95 PHE A CA 1
ATOM 762 C C . PHE A 1 95 ? 3.889 -3.221 -5.497 1.00 93.00 95 PHE A C 1
ATOM 764 O O . PHE A 1 95 ? 4.156 -3.303 -6.695 1.00 93.00 95 PHE A O 1
ATOM 771 N N . ILE A 1 96 ? 4.824 -2.875 -4.607 1.00 91.69 96 ILE A N 1
ATOM 772 C CA . ILE A 1 96 ? 6.216 -2.554 -4.974 1.00 91.69 96 ILE A CA 1
ATOM 773 C C . ILE A 1 96 ? 6.873 -3.730 -5.707 1.00 91.69 96 ILE A C 1
ATOM 775 O O . ILE A 1 96 ? 7.580 -3.544 -6.701 1.00 91.69 96 ILE A O 1
ATOM 779 N N . ASN A 1 97 ? 6.656 -4.954 -5.225 1.00 91.06 97 ASN A N 1
ATOM 780 C CA . ASN A 1 97 ? 7.212 -6.139 -5.864 1.00 91.06 97 ASN A CA 1
ATOM 781 C C . ASN A 1 97 ? 6.602 -6.380 -7.250 1.00 91.06 97 ASN A C 1
ATOM 783 O O . ASN A 1 97 ? 7.355 -6.708 -8.163 1.00 91.06 97 ASN A O 1
ATOM 787 N N . ALA A 1 98 ? 5.302 -6.150 -7.452 1.00 92.31 98 ALA A N 1
ATOM 788 C CA . ALA A 1 98 ? 4.675 -6.252 -8.771 1.00 92.31 98 ALA A CA 1
ATOM 789 C C . ALA A 1 98 ? 5.383 -5.355 -9.807 1.00 92.31 98 ALA A C 1
ATOM 791 O O . ALA A 1 98 ? 5.760 -5.832 -10.880 1.00 92.31 98 ALA A O 1
ATOM 792 N N . TYR A 1 99 ? 5.698 -4.105 -9.442 1.00 91.31 99 TYR A N 1
ATOM 793 C CA . TYR A 1 99 ? 6.496 -3.204 -10.285 1.00 91.31 99 TYR A CA 1
ATOM 794 C C . TYR A 1 99 ? 7.911 -3.728 -10.554 1.00 91.31 99 TYR A C 1
ATOM 796 O O . TYR A 1 99 ? 8.384 -3.672 -11.687 1.00 91.31 99 TYR A O 1
ATOM 804 N N . ARG A 1 100 ? 8.586 -4.291 -9.547 1.00 89.75 100 ARG A N 1
ATOM 805 C CA . ARG A 1 100 ? 9.932 -4.873 -9.714 1.00 89.75 100 ARG A CA 1
ATOM 806 C C . ARG A 1 100 ? 9.950 -6.089 -10.638 1.00 89.75 100 ARG A C 1
ATOM 808 O O . ARG A 1 100 ? 10.930 -6.296 -11.346 1.00 89.75 100 ARG A O 1
ATOM 815 N N . PHE A 1 101 ? 8.907 -6.917 -10.599 1.00 89.75 101 PHE A N 1
ATOM 816 C CA . PHE A 1 101 ? 8.826 -8.131 -11.407 1.00 89.75 101 PHE A CA 1
ATOM 817 C C . PHE A 1 101 ? 8.347 -7.863 -12.827 1.00 89.75 101 PHE A C 1
ATOM 819 O O . PHE A 1 101 ? 8.858 -8.489 -13.746 1.00 89.75 101 PHE A O 1
ATOM 826 N N . ARG A 1 102 ? 7.361 -6.979 -13.007 1.00 89.69 102 ARG A N 1
ATOM 827 C CA . ARG A 1 102 ? 6.624 -6.837 -14.271 1.00 89.69 102 ARG A CA 1
ATOM 828 C C . ARG A 1 102 ? 6.584 -5.417 -14.823 1.00 89.69 102 ARG A C 1
ATOM 830 O O . ARG A 1 102 ? 6.046 -5.221 -15.905 1.00 89.69 102 ARG A O 1
ATOM 837 N N . GLY A 1 103 ? 7.175 -4.433 -14.144 1.00 89.44 103 GLY A N 1
ATOM 838 C CA . GLY A 1 103 ? 7.139 -3.037 -14.591 1.00 89.44 103 GLY A CA 1
ATOM 839 C C . GLY A 1 103 ? 7.780 -2.802 -15.957 1.00 89.44 103 GLY A C 1
ATOM 840 O O . GLY A 1 103 ? 7.293 -1.980 -16.727 1.00 89.44 103 GLY A O 1
ATOM 841 N N . HIS A 1 104 ? 8.790 -3.602 -16.310 1.00 87.75 104 HIS A N 1
ATOM 842 C CA . HIS A 1 104 ? 9.414 -3.573 -17.633 1.00 87.75 104 HIS A CA 1
ATOM 843 C C . HIS A 1 104 ? 8.428 -3.866 -18.776 1.00 87.75 104 HIS A C 1
ATOM 845 O O . HIS A 1 104 ? 8.633 -3.370 -19.880 1.00 87.75 104 HIS A O 1
ATOM 851 N N . LEU A 1 105 ? 7.350 -4.622 -18.521 1.00 87.69 105 LEU A N 1
ATOM 852 C CA . LEU A 1 105 ? 6.337 -4.915 -19.534 1.00 87.69 105 LEU A CA 1
ATOM 853 C C . LEU A 1 105 ? 5.601 -3.642 -19.960 1.00 87.69 105 LEU A C 1
ATOM 855 O O . LEU A 1 105 ? 5.320 -3.482 -21.140 1.00 87.69 105 LEU A O 1
ATOM 859 N N . GLU A 1 106 ? 5.340 -2.711 -19.038 1.00 87.12 106 GLU A N 1
ATOM 860 C CA . GLU A 1 106 ? 4.665 -1.439 -19.340 1.00 87.12 106 GLU A CA 1
ATOM 861 C C . GLU A 1 106 ? 5.630 -0.284 -19.673 1.00 87.12 106 GLU A C 1
ATOM 863 O O . GLU A 1 106 ? 5.192 0.847 -19.919 1.00 87.12 106 GLU A O 1
ATOM 868 N N . ALA A 1 107 ? 6.940 -0.546 -19.716 1.00 88.00 107 ALA A N 1
ATOM 869 C CA . ALA A 1 107 ? 7.948 0.460 -20.025 1.00 88.00 107 ALA A CA 1
ATOM 870 C C . ALA A 1 107 ? 7.849 0.971 -21.475 1.00 88.00 107 ALA A C 1
ATOM 872 O O . ALA A 1 107 ? 7.547 0.244 -22.425 1.00 88.00 107 ALA A O 1
ATOM 873 N N . LYS A 1 108 ? 8.142 2.260 -21.666 1.00 86.94 108 LYS A N 1
ATOM 874 C CA . LYS A 1 108 ? 8.130 2.942 -22.969 1.00 86.94 108 LYS A CA 1
ATOM 875 C C . LYS A 1 108 ? 9.446 2.715 -23.716 1.00 86.94 108 LYS A C 1
ATOM 877 O O . LYS A 1 108 ? 10.213 3.647 -23.932 1.00 86.94 108 LYS A O 1
ATOM 882 N N . LEU A 1 109 ? 9.700 1.466 -24.093 1.00 84.56 109 LEU A N 1
ATOM 883 C CA . LEU A 1 109 ? 10.936 1.059 -24.773 1.00 84.56 109 LEU A CA 1
ATOM 884 C C . LEU A 1 109 ? 10.946 1.397 -26.266 1.00 84.56 109 LEU A C 1
ATOM 886 O O . LEU A 1 109 ? 12.000 1.644 -26.843 1.00 84.56 109 LEU A O 1
ATOM 890 N N . ASP A 1 110 ? 9.773 1.377 -26.897 1.00 84.00 110 ASP A N 1
ATOM 891 C CA . ASP A 1 110 ? 9.639 1.567 -28.337 1.00 84.00 110 ASP A CA 1
ATOM 892 C C . ASP A 1 110 ? 9.376 3.047 -28.678 1.00 84.00 110 ASP A C 1
ATOM 894 O O . ASP A 1 110 ? 8.276 3.542 -28.401 1.00 84.00 110 ASP A O 1
ATOM 898 N N . PRO A 1 111 ? 10.330 3.760 -29.310 1.00 82.94 111 PRO A N 1
ATOM 899 C CA . PRO A 1 111 ? 10.140 5.152 -29.713 1.00 82.94 111 PRO A CA 1
ATOM 900 C C . PRO A 1 111 ? 9.123 5.307 -30.854 1.00 82.94 111 PRO A C 1
ATOM 902 O O . PRO A 1 111 ? 8.549 6.382 -31.015 1.00 82.94 111 PRO A O 1
ATOM 905 N N . LEU A 1 112 ? 8.885 4.250 -31.638 1.00 84.12 112 LEU A N 1
ATOM 906 C CA . LEU A 1 112 ? 7.914 4.236 -32.735 1.00 84.12 112 LEU A CA 1
ATOM 907 C C . LEU A 1 112 ? 6.521 3.791 -32.276 1.00 84.12 112 LEU A C 1
ATOM 909 O O . LEU A 1 112 ? 5.561 3.893 -33.038 1.00 84.12 112 LEU A O 1
ATOM 913 N N . ASN A 1 113 ? 6.404 3.322 -31.029 1.00 76.12 113 ASN A N 1
ATOM 914 C CA . ASN A 1 113 ? 5.160 2.892 -30.398 1.00 76.12 113 ASN A CA 1
ATOM 915 C C . ASN A 1 113 ? 4.395 1.798 -31.178 1.00 76.12 113 ASN A C 1
ATOM 917 O O . ASN A 1 113 ? 3.184 1.633 -31.022 1.00 76.12 113 ASN A O 1
ATOM 921 N N . TYR A 1 114 ? 5.096 1.039 -32.020 1.00 76.62 114 TYR A N 1
ATOM 922 C CA . TYR A 1 114 ? 4.527 0.016 -32.884 1.00 76.62 114 TYR A CA 1
ATOM 923 C C . TYR A 1 114 ? 4.126 -1.235 -32.105 1.00 76.62 114 TYR A C 1
ATOM 925 O O . TYR A 1 114 ? 3.156 -1.885 -32.472 1.00 76.62 114 TYR A O 1
ATOM 933 N N . TYR A 1 115 ? 4.828 -1.583 -31.025 1.00 68.44 115 TYR A N 1
ATOM 934 C CA . TYR A 1 115 ? 4.540 -2.805 -30.260 1.00 68.44 115 TYR A CA 1
ATOM 935 C C . TYR A 1 115 ? 3.566 -2.606 -29.093 1.00 68.44 115 TYR A C 1
ATOM 937 O O . TYR A 1 115 ? 3.107 -3.587 -28.513 1.00 68.44 115 TYR A O 1
ATOM 945 N N . ARG A 1 116 ? 3.186 -1.364 -28.764 1.00 65.69 116 ARG A N 1
ATOM 946 C CA . ARG A 1 116 ? 2.403 -1.060 -27.553 1.00 65.69 116 ARG A CA 1
ATOM 947 C C . ARG A 1 116 ? 1.019 -1.707 -27.517 1.00 65.69 116 ARG A C 1
ATOM 949 O O . ARG A 1 116 ? 0.568 -2.086 -26.447 1.00 65.69 116 ARG A O 1
ATOM 956 N N . TRP A 1 117 ? 0.364 -1.891 -28.662 1.00 59.91 117 TRP A N 1
ATOM 957 C CA . TRP A 1 117 ? -0.931 -2.585 -28.740 1.00 59.91 117 TRP A CA 1
ATOM 958 C C . TRP A 1 117 ? -0.825 -4.107 -28.542 1.00 59.91 117 TRP A C 1
ATOM 960 O O . TRP A 1 117 ? -1.842 -4.760 -28.332 1.00 59.91 117 TRP A O 1
ATOM 970 N N . LYS A 1 118 ? 0.390 -4.674 -28.611 1.00 59.62 118 LYS A N 1
ATOM 971 C CA . LYS A 1 118 ? 0.663 -6.095 -28.338 1.00 59.62 118 LYS A CA 1
ATOM 972 C C . LYS A 1 118 ? 1.069 -6.358 -26.890 1.00 59.62 118 LYS A C 1
ATOM 974 O O . LYS A 1 118 ? 1.045 -7.508 -26.458 1.00 59.62 118 LYS A O 1
ATOM 979 N N . VAL A 1 119 ? 1.464 -5.321 -26.153 1.00 64.19 119 VAL A N 1
ATOM 980 C CA . VAL A 1 119 ? 1.801 -5.448 -24.738 1.00 64.19 119 VAL A CA 1
ATOM 981 C C . VAL A 1 119 ? 0.502 -5.661 -23.971 1.00 64.19 119 VAL A C 1
ATOM 983 O O . VAL A 1 119 ? -0.380 -4.804 -23.955 1.00 64.19 119 VAL A O 1
ATOM 986 N N . SER A 1 120 ? 0.370 -6.840 -23.368 1.00 64.44 120 SER A N 1
ATOM 987 C CA . SER A 1 120 ? -0.743 -7.144 -22.472 1.00 64.44 120 SER A CA 1
ATOM 988 C C . SER A 1 120 ? -0.693 -6.179 -21.290 1.00 64.44 120 SER A C 1
ATOM 990 O O . SER A 1 120 ? 0.338 -6.085 -20.629 1.00 64.44 120 SER A O 1
ATOM 992 N N . SER A 1 121 ? -1.787 -5.453 -21.043 1.00 75.19 121 SER A N 1
ATOM 993 C CA . SER A 1 121 ? -1.936 -4.659 -19.819 1.00 75.19 121 SER A CA 1
ATOM 994 C C . SER A 1 121 ? -1.692 -5.567 -18.617 1.00 75.19 121 SER A C 1
ATOM 996 O O . SER A 1 121 ? -2.203 -6.689 -18.596 1.00 75.19 121 SER A O 1
ATOM 998 N N . VAL A 1 122 ? -0.888 -5.109 -17.655 1.00 85.56 122 VAL A N 1
ATOM 999 C CA . VAL A 1 122 ? -0.538 -5.898 -16.473 1.00 85.56 122 VAL A CA 1
ATOM 100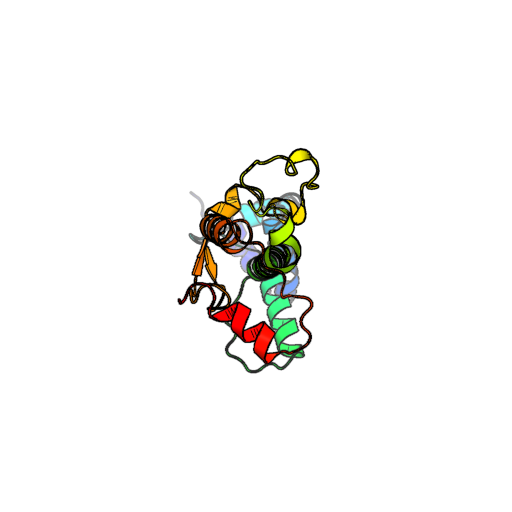0 C C . VAL A 1 122 ? -1.402 -5.411 -15.309 1.00 85.56 122 VAL A C 1
ATOM 1002 O O . VAL A 1 122 ? -1.093 -4.376 -14.721 1.00 85.56 122 VAL A O 1
ATOM 1005 N N . PRO A 1 123 ? -2.469 -6.139 -14.919 1.00 87.94 123 PRO A N 1
ATOM 1006 C CA . PRO A 1 123 ? -3.412 -5.646 -13.911 1.00 87.94 123 PRO A CA 1
ATOM 1007 C C . PRO A 1 123 ? -2.757 -5.389 -12.550 1.00 87.94 123 PRO A C 1
ATOM 1009 O O . PRO A 1 123 ? -3.186 -4.522 -11.801 1.00 87.94 123 PRO A O 1
ATOM 1012 N N . GLU A 1 124 ? -1.680 -6.114 -12.248 1.00 88.94 124 GLU A N 1
ATOM 1013 C CA . GLU A 1 124 ? -0.952 -6.034 -10.981 1.00 88.94 124 GLU A CA 1
ATOM 1014 C C . GLU A 1 124 ? -0.212 -4.707 -10.762 1.00 88.94 124 GLU A C 1
ATOM 1016 O O . GLU A 1 124 ? 0.194 -4.425 -9.634 1.00 88.94 124 GLU A O 1
ATOM 1021 N N . LEU A 1 125 ? -0.010 -3.907 -11.816 1.00 90.00 125 LEU A N 1
ATOM 1022 C CA . LEU A 1 125 ? 0.569 -2.565 -11.706 1.00 90.00 125 LEU A CA 1
ATOM 1023 C C . LEU A 1 125 ? -0.459 -1.514 -11.259 1.00 90.00 125 LEU A C 1
ATOM 1025 O O . LEU A 1 125 ? -0.068 -0.409 -10.868 1.00 90.00 125 LEU A O 1
ATOM 1029 N N . ASP A 1 126 ? -1.756 -1.834 -11.287 1.00 91.25 126 ASP A N 1
ATOM 1030 C CA . ASP A 1 126 ? -2.792 -0.979 -10.713 1.00 91.25 126 ASP A CA 1
ATOM 1031 C C . ASP A 1 126 ? -2.894 -1.214 -9.198 1.00 91.25 126 ASP A C 1
ATOM 1033 O O . ASP A 1 126 ? -2.975 -2.348 -8.723 1.00 91.25 126 ASP A O 1
ATOM 1037 N N . TYR A 1 127 ? -2.932 -0.132 -8.420 1.00 91.62 127 TYR A N 1
ATOM 1038 C CA . TYR A 1 127 ? -3.112 -0.194 -6.967 1.00 91.62 127 TYR A CA 1
ATOM 1039 C C . TYR A 1 127 ? -4.456 -0.836 -6.591 1.00 91.62 127 TYR A C 1
ATOM 1041 O O . TYR A 1 127 ? -4.557 -1.495 -5.555 1.00 91.62 127 TYR A O 1
ATOM 1049 N N . ARG A 1 128 ? -5.470 -0.718 -7.462 1.00 93.12 128 ARG A N 1
ATOM 1050 C CA . ARG A 1 128 ? -6.789 -1.341 -7.270 1.00 93.12 128 ARG A CA 1
ATOM 1051 C C . ARG A 1 128 ? -6.708 -2.863 -7.178 1.00 93.12 128 ARG A C 1
ATOM 1053 O O . ARG A 1 128 ? -7.471 -3.466 -6.430 1.00 93.12 128 ARG A O 1
ATOM 1060 N N . TYR A 1 129 ? -5.755 -3.484 -7.877 1.00 92.19 129 TYR A N 1
ATOM 1061 C CA . TYR A 1 129 ? -5.547 -4.934 -7.834 1.00 92.19 129 TYR A CA 1
ATOM 1062 C C . TYR A 1 129 ? -5.105 -5.423 -6.446 1.00 92.19 129 TYR A C 1
ATOM 1064 O O . TYR A 1 129 ? -5.474 -6.514 -6.023 1.00 92.19 129 TYR A O 1
ATOM 1072 N N . HIS A 1 130 ? -4.371 -4.592 -5.702 1.00 90.50 130 HIS A N 1
ATOM 1073 C CA . HIS A 1 130 ? -3.910 -4.900 -4.341 1.00 90.50 130 HIS A CA 1
ATOM 1074 C C . HIS A 1 130 ? -4.940 -4.519 -3.266 1.00 90.50 130 HIS A C 1
ATOM 1076 O O . HIS A 1 130 ? -4.682 -4.653 -2.070 1.00 90.50 130 HIS A O 1
ATOM 1082 N N . GLY A 1 131 ? -6.131 -4.075 -3.684 1.00 89.81 131 GLY A N 1
ATOM 1083 C CA . GLY A 1 131 ? -7.231 -3.715 -2.797 1.00 89.81 131 GLY A CA 1
ATOM 1084 C C . GLY A 1 131 ? -7.104 -2.325 -2.177 1.00 89.81 131 GLY A C 1
ATOM 1085 O O . GLY A 1 131 ? -7.616 -2.135 -1.077 1.00 89.81 131 GLY A O 1
ATOM 1086 N N . PHE A 1 132 ? -6.417 -1.393 -2.848 1.00 93.19 132 PHE A N 1
ATOM 1087 C CA . PHE A 1 132 ? -6.444 0.030 -2.503 1.00 93.19 132 PHE A CA 1
ATOM 1088 C C . PHE A 1 132 ? -7.552 0.754 -3.268 1.00 93.19 132 PHE A C 1
ATOM 1090 O O . PHE A 1 132 ? -7.807 0.480 -4.444 1.00 93.19 132 PHE A O 1
ATOM 1097 N N . THR A 1 133 ? -8.189 1.703 -2.599 1.00 92.31 133 THR A N 1
ATOM 1098 C CA . THR A 1 133 ? -9.220 2.581 -3.150 1.00 92.31 133 THR A CA 1
ATOM 1099 C C . THR A 1 133 ? -8.654 3.965 -3.454 1.00 92.31 133 THR A C 1
ATOM 1101 O O . THR A 1 133 ? -7.511 4.277 -3.129 1.00 92.31 133 THR A O 1
ATOM 1104 N N . GLU A 1 134 ? -9.460 4.830 -4.073 1.00 90.50 134 GLU A N 1
ATOM 1105 C CA . GLU A 1 134 ? -9.034 6.206 -4.352 1.00 90.50 134 GLU A CA 1
ATOM 1106 C C . GLU A 1 134 ? -8.837 7.051 -3.087 1.00 90.50 134 GLU A C 1
ATOM 1108 O O . GLU A 1 134 ? -8.069 8.011 -3.099 1.00 90.50 134 GLU A O 1
ATOM 1113 N N . GLN A 1 135 ? -9.480 6.667 -1.982 1.00 90.12 135 GLN A N 1
ATOM 1114 C CA . GLN A 1 135 ? -9.321 7.329 -0.688 1.00 90.12 135 GLN A CA 1
ATOM 1115 C C . GLN A 1 135 ? -7.927 7.072 -0.101 1.00 90.12 135 GLN A C 1
ATOM 1117 O O . GLN A 1 135 ? -7.320 7.987 0.456 1.00 90.12 135 GLN A O 1
ATOM 1122 N N . ASP A 1 136 ? -7.380 5.873 -0.327 1.00 90.06 136 ASP A N 1
ATOM 1123 C CA . ASP A 1 136 ? -6.069 5.468 0.183 1.00 90.06 136 ASP A CA 1
ATOM 1124 C C . ASP A 1 136 ? -4.902 6.191 -0.522 1.00 90.06 136 ASP A C 1
ATOM 1126 O O . ASP A 1 136 ? -3.774 6.160 -0.035 1.00 90.06 136 ASP A O 1
ATOM 1130 N N . LEU A 1 137 ? -5.127 6.873 -1.660 1.00 90.69 137 LEU A N 1
ATOM 1131 C CA . LEU A 1 137 ? -4.049 7.576 -2.378 1.00 90.69 137 LEU A CA 1
ATOM 1132 C C . LEU A 1 137 ? -3.391 8.677 -1.541 1.00 90.69 137 LEU A C 1
ATOM 1134 O O . LEU A 1 137 ? -2.185 8.901 -1.669 1.00 90.69 137 LEU A O 1
ATOM 1138 N N . ASN A 1 138 ? -4.184 9.349 -0.707 1.00 91.81 138 ASN A N 1
ATOM 1139 C CA . ASN A 1 138 ? -3.725 10.446 0.140 1.00 91.81 138 ASN A CA 1
ATOM 1140 C C . ASN A 1 138 ? -3.215 9.963 1.507 1.00 91.81 138 ASN A C 1
ATOM 1142 O O . ASN A 1 138 ? -2.729 10.777 2.292 1.00 91.81 138 ASN A O 1
ATOM 1146 N N . GLU A 1 139 ? -3.314 8.664 1.804 1.00 90.56 139 GLU A N 1
ATOM 1147 C CA . GLU A 1 139 ? -2.797 8.098 3.047 1.00 90.56 139 GLU A CA 1
ATOM 1148 C C . GLU A 1 139 ? -1.265 8.039 3.029 1.00 90.56 139 GLU A C 1
ATOM 1150 O O . GLU A 1 139 ? -0.635 7.726 2.013 1.00 90.56 139 GLU A O 1
ATOM 1155 N N . THR A 1 140 ? -0.660 8.341 4.179 1.00 90.19 140 THR A N 1
ATOM 1156 C CA . THR A 1 140 ? 0.787 8.256 4.394 1.00 90.19 140 THR A CA 1
ATOM 1157 C C . THR A 1 140 ? 1.154 6.930 5.042 1.00 90.19 140 THR A C 1
ATOM 1159 O O . THR A 1 140 ? 0.634 6.592 6.104 1.00 90.19 140 THR A O 1
ATOM 1162 N N . PHE A 1 141 ? 2.122 6.233 4.460 1.00 87.62 141 PHE A N 1
ATOM 1163 C CA . PHE A 1 141 ? 2.613 4.950 4.944 1.00 87.62 141 PHE A CA 1
ATOM 1164 C C . PHE A 1 141 ? 4.060 5.062 5.392 1.00 87.62 141 PHE A C 1
ATOM 1166 O O . PHE A 1 141 ? 4.874 5.690 4.714 1.00 87.62 141 PHE A O 1
ATOM 1173 N N . ASN A 1 142 ? 4.388 4.425 6.514 1.00 86.88 142 ASN A N 1
ATOM 1174 C CA . ASN A 1 142 ? 5.767 4.264 6.946 1.00 86.88 142 ASN A CA 1
ATOM 1175 C C . ASN A 1 142 ? 6.357 2.998 6.305 1.00 86.88 142 ASN A C 1
ATOM 1177 O O . ASN A 1 142 ? 5.854 1.896 6.516 1.00 86.88 142 ASN A O 1
ATOM 1181 N N . ILE A 1 143 ? 7.405 3.169 5.502 1.00 83.12 143 ILE A N 1
ATOM 1182 C CA . ILE A 1 143 ? 8.102 2.090 4.796 1.00 83.12 143 ILE A CA 1
ATOM 1183 C C . ILE A 1 143 ? 9.521 1.863 5.331 1.00 83.12 143 ILE A C 1
ATOM 1185 O O . ILE A 1 143 ? 10.263 1.102 4.718 1.00 83.12 143 ILE A O 1
ATOM 1189 N N . ASN A 1 144 ? 9.913 2.497 6.444 1.00 80.81 144 ASN A N 1
ATOM 1190 C CA . ASN A 1 144 ? 11.209 2.318 7.113 1.00 80.81 144 ASN A CA 1
ATOM 1191 C C . ASN A 1 144 ? 12.406 2.284 6.139 1.00 80.81 144 ASN A C 1
ATOM 1193 O O . ASN A 1 144 ? 13.163 1.313 6.106 1.00 80.81 144 ASN A O 1
ATOM 1197 N N . HIS A 1 145 ? 12.551 3.305 5.288 1.00 80.19 145 HIS A N 1
ATOM 1198 C CA . HIS A 1 145 ? 13.624 3.412 4.286 1.00 80.19 145 HIS A CA 1
ATOM 1199 C C . HIS A 1 145 ? 13.689 2.278 3.237 1.00 80.19 145 HIS A C 1
ATOM 1201 O O . HIS A 1 145 ? 14.642 2.219 2.459 1.00 80.19 145 HIS A O 1
ATOM 1207 N N . TYR A 1 146 ? 12.681 1.402 3.147 1.00 79.75 146 TYR A N 1
ATOM 1208 C CA . TYR A 1 146 ? 12.683 0.243 2.242 1.00 79.75 146 TYR A CA 1
ATOM 1209 C C . TYR A 1 146 ? 12.764 0.622 0.755 1.00 79.75 146 TYR A C 1
ATOM 1211 O O . TYR A 1 146 ? 13.308 -0.130 -0.061 1.00 79.75 146 TYR A O 1
ATOM 1219 N N . VAL A 1 147 ? 12.217 1.784 0.384 1.00 78.56 147 VAL A N 1
ATOM 1220 C CA . VAL A 1 147 ? 12.280 2.328 -0.977 1.00 78.56 147 VAL A CA 1
ATOM 1221 C C . VAL A 1 147 ? 12.622 3.811 -0.923 1.00 78.56 147 VAL A C 1
ATOM 1223 O O . VAL A 1 147 ? 12.147 4.536 -0.051 1.00 78.56 147 VAL A O 1
ATOM 1226 N N . TYR A 1 148 ? 13.434 4.267 -1.879 1.00 79.38 148 TYR A N 1
ATOM 1227 C CA . TYR A 1 148 ? 13.758 5.682 -2.096 1.00 79.38 148 TYR A CA 1
ATOM 1228 C C . TYR A 1 148 ? 14.365 6.418 -0.889 1.00 79.38 148 TYR A C 1
ATOM 1230 O O . TYR A 1 148 ? 14.354 7.644 -0.878 1.00 79.38 148 TYR A O 1
ATOM 1238 N N . GLN A 1 149 ? 14.898 5.689 0.102 1.00 82.31 149 GLN A N 1
ATOM 1239 C CA . GLN A 1 149 ? 15.509 6.251 1.315 1.00 82.31 149 GLN A CA 1
ATOM 1240 C C . GLN A 1 149 ? 14.574 7.208 2.078 1.00 82.31 149 GLN A C 1
ATOM 1242 O O . GLN A 1 149 ? 15.020 8.185 2.671 1.00 82.31 149 GLN A O 1
ATOM 1247 N N . ARG A 1 150 ? 13.262 6.944 2.042 1.00 81.12 150 ARG A N 1
ATOM 1248 C CA . ARG A 1 150 ? 12.257 7.707 2.791 1.00 81.12 150 ARG A CA 1
ATOM 1249 C C . ARG A 1 150 ? 11.660 6.857 3.902 1.00 81.12 150 ARG A C 1
ATOM 1251 O O . ARG A 1 150 ? 11.359 5.685 3.686 1.00 81.12 150 ARG A O 1
ATOM 1258 N N . ASP A 1 151 ? 11.436 7.468 5.059 1.00 84.44 151 ASP A N 1
ATOM 1259 C CA . ASP A 1 151 ? 10.679 6.848 6.149 1.00 84.44 151 ASP A CA 1
ATOM 1260 C C . ASP A 1 151 ? 9.197 6.744 5.818 1.00 84.44 151 ASP A C 1
ATOM 1262 O O . ASP A 1 151 ? 8.596 5.685 5.985 1.00 84.44 151 ASP A O 1
ATOM 1266 N N . THR A 1 152 ? 8.613 7.832 5.316 1.00 87.81 152 THR A N 1
ATOM 1267 C CA . THR A 1 152 ? 7.187 7.923 5.004 1.00 87.81 152 THR A CA 1
ATOM 1268 C C . THR A 1 152 ? 6.946 8.342 3.557 1.00 87.81 152 THR A C 1
ATOM 1270 O O . THR A 1 152 ? 7.713 9.107 2.965 1.00 87.81 152 THR A O 1
ATOM 1273 N N . ILE A 1 153 ? 5.877 7.814 2.961 1.00 90.62 153 ILE A N 1
ATOM 1274 C CA . ILE A 1 153 ? 5.472 8.121 1.586 1.00 90.62 153 ILE A CA 1
ATOM 1275 C C . ILE A 1 153 ? 3.951 8.021 1.433 1.00 90.62 153 ILE A C 1
ATOM 1277 O O . ILE A 1 153 ? 3.319 7.183 2.075 1.00 90.62 153 ILE A O 1
ATOM 1281 N N . THR A 1 154 ? 3.358 8.866 0.589 1.00 93.81 154 THR A N 1
ATOM 1282 C CA . THR A 1 154 ? 1.946 8.720 0.203 1.00 93.81 154 THR A CA 1
ATOM 1283 C C . THR A 1 154 ? 1.797 7.634 -0.862 1.00 93.81 154 THR A C 1
ATOM 1285 O O . THR A 1 154 ? 2.712 7.415 -1.663 1.00 93.81 154 THR A O 1
ATOM 1288 N N . LEU A 1 155 ? 0.654 6.946 -0.918 1.00 93.25 155 LEU A N 1
ATOM 1289 C CA . LEU A 1 155 ? 0.427 5.937 -1.963 1.00 93.25 155 LEU A CA 1
ATOM 1290 C C . LEU A 1 155 ? 0.443 6.561 -3.371 1.00 93.25 155 LEU A C 1
ATOM 1292 O O . LEU A 1 155 ? 0.974 5.954 -4.305 1.00 93.25 155 LEU A O 1
ATOM 1296 N N . ALA A 1 156 ? -0.077 7.783 -3.520 1.00 94.06 156 ALA A N 1
ATOM 1297 C CA . ALA A 1 156 ? -0.020 8.537 -4.771 1.00 94.06 156 ALA A CA 1
ATOM 1298 C C . ALA A 1 156 ? 1.425 8.784 -5.236 1.00 94.06 156 ALA A C 1
ATOM 1300 O O . ALA A 1 156 ? 1.768 8.473 -6.383 1.00 94.06 156 ALA A O 1
ATOM 1301 N N . ASP A 1 157 ? 2.284 9.290 -4.346 1.00 93.12 157 ASP A N 1
ATOM 1302 C CA . ASP A 1 157 ? 3.690 9.541 -4.666 1.00 93.12 157 ASP A CA 1
ATOM 1303 C C . ASP A 1 157 ? 4.429 8.238 -4.955 1.00 93.12 157 ASP A C 1
ATOM 1305 O O . ASP A 1 157 ? 5.172 8.160 -5.933 1.00 93.12 157 ASP A O 1
ATOM 1309 N N . LEU A 1 158 ? 4.184 7.190 -4.162 1.00 92.44 158 LEU A N 1
ATOM 1310 C CA . LEU A 1 158 ? 4.778 5.874 -4.374 1.00 92.44 158 LEU A CA 1
ATOM 1311 C C . LEU A 1 158 ? 4.446 5.334 -5.771 1.00 92.44 158 LEU A C 1
ATOM 1313 O O . LEU A 1 158 ? 5.347 4.912 -6.493 1.00 92.44 158 LEU A O 1
ATOM 1317 N N . ASN A 1 159 ? 3.176 5.390 -6.180 1.00 92.75 159 ASN A N 1
ATOM 1318 C CA . ASN A 1 159 ? 2.728 4.956 -7.504 1.00 92.75 159 ASN A CA 1
ATOM 1319 C C . ASN A 1 159 ? 3.421 5.739 -8.631 1.00 92.75 159 ASN A C 1
ATOM 1321 O O . ASN A 1 159 ? 3.912 5.147 -9.593 1.00 92.75 159 ASN A O 1
ATOM 1325 N N . ASN A 1 160 ? 3.515 7.064 -8.502 1.00 92.19 160 ASN A N 1
ATOM 1326 C CA . ASN A 1 160 ? 4.194 7.905 -9.488 1.00 92.19 160 ASN A CA 1
ATOM 1327 C C . ASN A 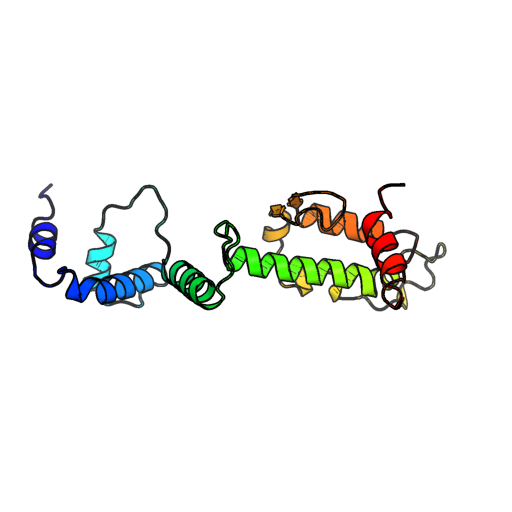1 160 ? 5.693 7.588 -9.570 1.00 92.19 160 ASN A C 1
ATOM 1329 O O . ASN A 1 160 ? 6.233 7.418 -10.665 1.00 92.19 160 ASN A O 1
ATOM 1333 N N . MET A 1 161 ? 6.357 7.443 -8.422 1.00 91.19 161 MET A N 1
ATOM 1334 C CA . MET A 1 161 ? 7.781 7.122 -8.358 1.00 91.19 161 MET A CA 1
ATOM 1335 C C . MET A 1 161 ? 8.080 5.733 -8.928 1.00 91.19 161 MET A C 1
ATOM 1337 O O . MET A 1 161 ? 9.057 5.586 -9.665 1.00 91.19 161 MET A O 1
ATOM 1341 N N . LEU A 1 162 ? 7.248 4.726 -8.643 1.00 90.75 162 LEU A N 1
ATOM 1342 C CA . LEU A 1 162 ? 7.393 3.373 -9.189 1.00 90.75 162 LEU A CA 1
ATOM 1343 C C . LEU A 1 162 ? 7.215 3.358 -10.711 1.00 90.75 162 LEU A C 1
ATOM 1345 O O . LEU A 1 162 ? 8.027 2.746 -11.409 1.00 90.75 162 LEU A O 1
ATOM 1349 N N . LYS A 1 163 ? 6.218 4.081 -11.239 1.00 90.19 163 LYS A N 1
ATOM 1350 C CA . LYS A 1 163 ? 6.015 4.241 -12.688 1.00 90.19 163 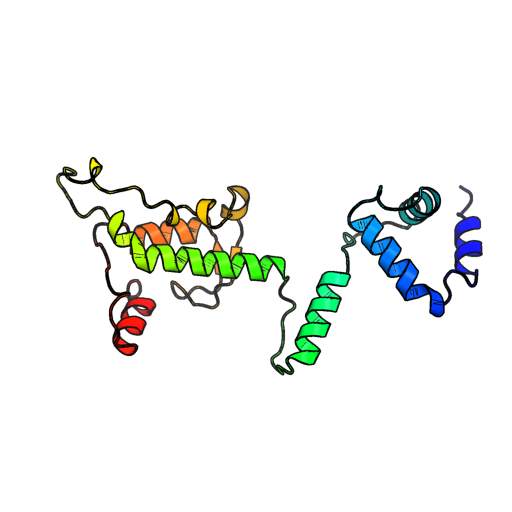LYS A CA 1
ATOM 1351 C C . LYS A 1 163 ? 7.200 4.910 -13.365 1.00 90.19 163 LYS A C 1
ATOM 1353 O O . LYS A 1 163 ? 7.661 4.430 -14.393 1.00 90.19 163 LYS A O 1
ATOM 1358 N N . GLU A 1 164 ? 7.726 5.980 -12.782 1.00 90.00 164 GLU A N 1
ATOM 1359 C CA . GLU A 1 164 ? 8.920 6.648 -13.304 1.00 90.00 164 GLU A CA 1
ATOM 1360 C C . GLU A 1 164 ? 10.144 5.718 -13.285 1.00 90.00 164 GLU A C 1
ATOM 1362 O O . GLU A 1 164 ? 10.931 5.698 -14.226 1.00 90.00 164 GLU A O 1
ATOM 1367 N N . THR A 1 165 ? 10.277 4.911 -12.229 1.00 88.19 165 THR A N 1
ATOM 1368 C CA . THR A 1 165 ? 11.435 4.033 -12.016 1.00 88.19 165 THR A CA 1
ATOM 1369 C C . THR A 1 165 ? 11.438 2.817 -12.941 1.00 88.19 165 THR A C 1
ATOM 1371 O O . THR A 1 165 ? 12.477 2.489 -13.507 1.00 88.19 165 THR A O 1
ATOM 1374 N N . TYR A 1 166 ? 10.299 2.129 -13.072 1.00 88.50 166 TYR A N 1
ATOM 1375 C CA . TYR A 1 166 ? 10.212 0.827 -13.746 1.00 88.50 166 TYR A CA 1
ATOM 1376 C C . TYR A 1 166 ? 9.489 0.869 -15.097 1.00 88.50 166 TYR A C 1
ATOM 1378 O O . TYR A 1 166 ? 9.715 -0.014 -15.917 1.00 88.50 166 TYR A O 1
ATOM 1386 N N . CYS A 1 167 ? 8.633 1.872 -15.330 1.00 88.69 167 CYS A N 1
ATOM 1387 C CA . CYS A 1 167 ? 7.818 2.015 -16.547 1.00 88.69 167 CYS A CA 1
ATOM 1388 C C . CYS A 1 167 ? 8.256 3.219 -17.407 1.00 88.69 167 CYS A C 1
ATOM 1390 O O . CYS A 1 167 ? 7.497 3.704 -18.253 1.00 88.69 167 CYS A O 1
ATOM 1392 N N . GLY A 1 168 ? 9.462 3.743 -17.165 1.00 86.75 168 GLY A N 1
ATOM 1393 C CA . GLY A 1 168 ? 10.051 4.839 -17.929 1.00 86.75 168 GLY A CA 1
ATOM 1394 C C . GLY A 1 168 ? 10.513 4.401 -19.322 1.00 86.75 168 GLY A C 1
ATOM 1395 O O . GLY A 1 168 ? 9.973 3.473 -19.920 1.00 86.75 168 GLY A O 1
ATOM 1396 N N . SER A 1 169 ? 11.545 5.059 -19.846 1.00 85.94 169 SER A N 1
ATOM 1397 C CA . SER A 1 169 ? 12.173 4.678 -21.125 1.00 85.94 169 SER A CA 1
ATOM 1398 C C . SER A 1 169 ? 13.147 3.498 -20.998 1.00 85.94 169 SER A C 1
ATOM 1400 O O . SER A 1 169 ? 13.760 3.092 -21.980 1.00 85.94 169 SER A O 1
ATOM 1402 N N . ILE A 1 170 ? 13.315 2.967 -19.784 1.00 84.75 170 ILE A N 1
ATOM 1403 C CA . ILE A 1 170 ? 14.188 1.841 -19.450 1.00 84.75 170 ILE A CA 1
ATOM 1404 C C . ILE A 1 170 ? 13.322 0.771 -18.782 1.00 84.75 170 ILE A C 1
ATOM 1406 O O . ILE A 1 170 ? 12.571 1.073 -17.856 1.00 84.75 170 ILE A O 1
ATOM 1410 N N . GLY A 1 171 ? 13.433 -0.472 -19.250 1.00 84.94 171 GLY A N 1
ATOM 1411 C CA . GLY A 1 171 ? 12.742 -1.639 -18.706 1.00 84.94 171 GLY A CA 1
ATOM 1412 C C . GLY A 1 171 ? 13.728 -2.472 -17.901 1.00 84.94 171 GLY A C 1
ATOM 1413 O O . GLY A 1 171 ? 14.640 -3.069 -18.465 1.00 84.94 171 GLY A O 1
ATOM 1414 N N . LEU A 1 172 ? 13.583 -2.466 -16.577 1.00 83.38 172 LEU A N 1
ATOM 1415 C CA . LEU A 1 172 ? 14.506 -3.154 -15.677 1.00 83.38 172 LEU A CA 1
ATOM 1416 C C . LEU A 1 172 ? 14.042 -4.587 -15.399 1.00 83.38 172 LEU A C 1
ATOM 1418 O O . LEU A 1 172 ? 12.996 -4.806 -14.787 1.00 83.38 172 LEU A O 1
ATOM 1422 N N . GLU A 1 173 ? 14.875 -5.557 -15.769 1.00 86.12 173 GLU A N 1
ATOM 1423 C CA . GLU A 1 173 ? 14.679 -6.982 -15.496 1.00 86.12 173 GLU A CA 1
ATOM 1424 C C . GLU A 1 173 ? 15.858 -7.528 -14.687 1.00 86.12 173 GLU A C 1
ATOM 1426 O O . GLU A 1 173 ? 16.867 -7.956 -15.233 1.00 86.12 173 GLU A O 1
ATOM 1431 N N . PHE A 1 174 ? 15.742 -7.516 -13.360 1.00 83.81 174 PHE A N 1
ATOM 1432 C CA . PHE A 1 174 ? 16.817 -7.984 -12.468 1.00 83.81 174 PHE A CA 1
ATOM 1433 C C . PHE A 1 174 ? 16.342 -9.026 -11.450 1.00 83.81 174 PHE A C 1
ATOM 1435 O O . PHE A 1 174 ? 17.143 -9.642 -10.751 1.00 83.81 174 PHE A O 1
ATOM 1442 N N . MET A 1 175 ? 15.032 -9.259 -11.337 1.00 83.00 175 MET A N 1
ATOM 1443 C CA . MET A 1 175 ? 14.487 -10.120 -10.282 1.00 83.00 175 MET A CA 1
ATOM 1444 C C . MET A 1 175 ? 14.855 -11.603 -10.434 1.00 83.00 175 MET A C 1
ATOM 1446 O O . MET A 1 175 ? 14.833 -12.319 -9.428 1.00 83.00 175 MET A O 1
ATOM 1450 N N . HIS A 1 176 ? 15.232 -12.036 -11.643 1.00 81.75 176 HIS A N 1
ATOM 1451 C CA . HIS A 1 176 ? 15.703 -13.390 -11.951 1.00 81.75 176 HIS A CA 1
ATOM 1452 C C . HIS A 1 176 ? 17.179 -13.629 -11.575 1.00 81.75 176 HIS A C 1
ATOM 1454 O O . HIS A 1 176 ? 17.620 -14.777 -11.563 1.00 81.75 176 HIS A O 1
ATOM 1460 N N . VAL A 1 177 ? 17.937 -12.575 -11.246 1.00 82.38 177 VAL A N 1
ATOM 1461 C CA . VAL A 1 177 ? 19.326 -12.695 -10.783 1.00 82.38 177 VAL A CA 1
ATOM 1462 C C . VAL A 1 177 ? 19.341 -13.415 -9.431 1.00 82.38 177 VAL A C 1
ATOM 1464 O O . VAL A 1 177 ? 18.638 -13.020 -8.494 1.00 82.38 177 VAL A O 1
ATOM 1467 N N . GLN A 1 178 ? 20.117 -14.499 -9.348 1.00 76.62 178 GLN A N 1
ATOM 1468 C CA . GLN A 1 178 ? 20.237 -15.333 -8.147 1.00 76.62 178 GLN A CA 1
ATOM 1469 C C . GLN A 1 178 ? 21.224 -14.760 -7.122 1.00 76.62 178 GLN A C 1
ATOM 1471 O O . GLN A 1 178 ? 21.069 -15.008 -5.928 1.00 76.62 178 GLN A O 1
ATOM 1476 N N . ASP A 1 179 ? 22.204 -13.975 -7.577 1.00 82.12 179 ASP A N 1
ATOM 1477 C CA . ASP A 1 179 ? 23.182 -13.315 -6.715 1.00 82.12 179 ASP A CA 1
ATOM 1478 C C . ASP A 1 179 ? 22.512 -12.225 -5.860 1.00 82.12 179 ASP A C 1
ATOM 1480 O O . ASP A 1 179 ? 21.912 -11.266 -6.362 1.00 82.12 179 ASP A O 1
ATOM 1484 N N . MET A 1 180 ? 22.605 -12.398 -4.542 1.00 68.19 180 MET A N 1
ATOM 1485 C CA . MET A 1 180 ? 21.977 -11.527 -3.559 1.00 68.19 180 MET A CA 1
ATOM 1486 C C . MET A 1 180 ? 22.629 -10.141 -3.500 1.00 68.19 180 MET A C 1
ATOM 1488 O O . MET A 1 180 ? 21.903 -9.162 -3.312 1.00 68.19 180 MET A O 1
ATOM 1492 N N . GLU A 1 181 ? 23.949 -10.030 -3.694 1.00 70.81 181 GLU A N 1
ATOM 1493 C CA . GLU A 1 181 ? 24.658 -8.742 -3.661 1.00 70.81 181 GLU A CA 1
ATOM 1494 C C . GLU A 1 181 ? 24.261 -7.877 -4.853 1.00 70.81 181 GLU A C 1
ATOM 1496 O O . GLU A 1 181 ? 23.865 -6.720 -4.685 1.00 70.81 181 GLU A O 1
ATOM 1501 N N . GLN A 1 182 ? 24.258 -8.465 -6.050 1.00 64.25 182 GLN A N 1
ATOM 1502 C CA . GLN A 1 182 ? 23.825 -7.774 -7.264 1.00 64.25 182 GLN A CA 1
ATOM 1503 C C . GLN A 1 182 ? 22.360 -7.340 -7.149 1.00 64.25 182 GLN A C 1
ATOM 1505 O O . GLN A 1 182 ? 22.018 -6.186 -7.414 1.00 64.25 182 GLN A O 1
ATOM 1510 N N . LYS A 1 183 ? 21.487 -8.226 -6.655 1.00 63.22 183 LYS A N 1
ATOM 1511 C CA . LYS A 1 183 ? 20.063 -7.929 -6.451 1.00 63.22 183 LYS A CA 1
ATOM 1512 C C . LYS A 1 183 ? 19.823 -6.835 -5.407 1.00 63.22 183 LYS A C 1
ATOM 1514 O O . LYS A 1 183 ? 18.862 -6.076 -5.542 1.00 63.22 183 LYS A O 1
ATOM 1519 N N . CYS A 1 184 ? 20.651 -6.753 -4.367 1.00 57.56 184 CYS A N 1
ATOM 1520 C CA . CYS A 1 184 ? 20.569 -5.701 -3.355 1.00 57.56 184 CYS A CA 1
ATOM 1521 C C . CYS A 1 184 ? 21.064 -4.353 -3.906 1.00 57.56 184 CYS A C 1
ATOM 1523 O O . CYS A 1 184 ? 20.398 -3.335 -3.718 1.00 57.56 184 CYS A O 1
ATOM 1525 N N . GLY A 1 185 ? 22.150 -4.357 -4.687 1.00 59.06 185 GLY A N 1
ATOM 1526 C CA . GLY A 1 185 ? 22.690 -3.161 -5.342 1.00 59.06 185 GLY A CA 1
ATOM 1527 C C . GLY A 1 185 ? 21.675 -2.455 -6.248 1.00 59.06 185 GLY A C 1
ATOM 1528 O O . GLY A 1 185 ? 21.504 -1.239 -6.151 1.00 59.06 185 GLY A O 1
ATOM 1529 N N . PHE A 1 186 ? 20.914 -3.212 -7.049 1.00 59.22 186 PHE A N 1
ATOM 1530 C CA . PHE A 1 186 ? 19.838 -2.652 -7.883 1.00 59.22 186 PHE A CA 1
ATOM 1531 C C . PHE A 1 186 ? 18.664 -2.080 -7.074 1.00 59.22 186 PHE A C 1
ATOM 1533 O O . PHE A 1 186 ? 17.996 -1.154 -7.532 1.00 59.22 186 PHE 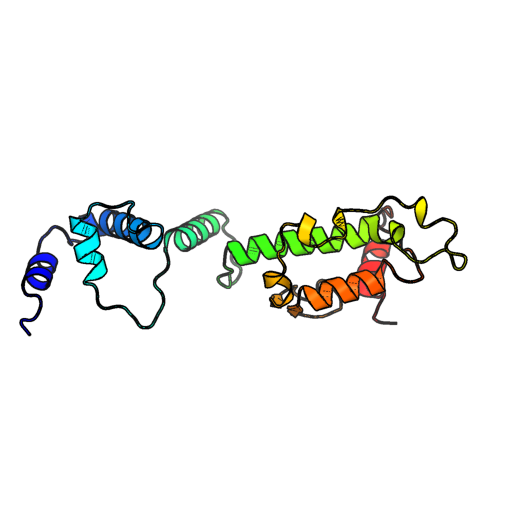A O 1
ATOM 1540 N N . LYS A 1 187 ? 18.399 -2.604 -5.869 1.00 58.28 187 LYS A N 1
ATOM 1541 C CA . LYS A 1 187 ? 17.312 -2.117 -5.004 1.00 58.28 187 LYS A CA 1
ATOM 1542 C C . LYS A 1 187 ? 17.633 -0.781 -4.334 1.00 58.28 187 LYS A C 1
ATOM 1544 O O . LYS A 1 187 ? 16.707 -0.007 -4.110 1.00 58.28 187 LYS A O 1
ATOM 1549 N N . ILE A 1 188 ? 18.900 -0.537 -3.994 1.00 51.88 188 ILE A N 1
ATOM 1550 C CA . ILE A 1 188 ? 19.312 0.592 -3.143 1.00 51.88 188 ILE A CA 1
ATOM 1551 C C . ILE A 1 188 ? 19.729 1.820 -3.970 1.00 51.88 188 ILE A C 1
ATOM 1553 O O . ILE A 1 188 ? 19.405 2.944 -3.590 1.00 51.88 188 ILE A O 1
ATOM 1557 N N . ASN A 1 189 ? 20.397 1.633 -5.114 1.00 49.03 189 ASN A N 1
ATOM 1558 C CA . ASN A 1 189 ? 21.173 2.717 -5.737 1.00 49.03 189 ASN A CA 1
ATOM 1559 C C . ASN A 1 189 ? 20.561 3.364 -6.989 1.00 49.03 189 ASN A C 1
ATOM 1561 O O . ASN A 1 189 ? 21.079 4.372 -7.454 1.00 49.03 189 ASN A O 1
ATOM 1565 N N . TRP A 1 190 ? 19.460 2.851 -7.541 1.00 52.78 190 TRP A N 1
ATOM 1566 C CA . TRP A 1 190 ? 19.000 3.285 -8.872 1.00 52.78 190 TRP A CA 1
ATOM 1567 C C . TRP A 1 190 ? 18.442 4.727 -8.955 1.00 52.78 190 TRP A C 1
ATOM 1569 O O . TRP A 1 190 ? 18.335 5.273 -10.045 1.00 52.78 190 TRP A O 1
ATOM 1579 N N . LYS A 1 191 ? 18.123 5.384 -7.830 1.00 47.53 191 LYS A N 1
ATOM 1580 C CA . LYS A 1 191 ? 17.782 6.827 -7.796 1.00 47.53 191 LYS A CA 1
ATOM 1581 C C . LYS A 1 191 ? 18.786 7.690 -7.015 1.00 47.53 191 LYS A C 1
ATOM 1583 O O . LYS A 1 191 ? 18.525 8.869 -6.801 1.00 47.53 191 LYS A O 1
ATOM 1588 N N . ALA A 1 192 ? 19.900 7.111 -6.565 1.00 34.44 192 ALA A N 1
ATOM 1589 C CA . ALA A 1 192 ? 20.956 7.830 -5.846 1.00 34.44 192 ALA A CA 1
ATOM 1590 C C . ALA A 1 192 ? 22.137 8.232 -6.756 1.00 34.44 192 ALA A C 1
ATOM 1592 O O . ALA A 1 192 ? 23.146 8.720 -6.253 1.00 34.44 192 ALA A O 1
ATOM 1593 N N . ALA A 1 193 ? 22.010 8.022 -8.071 1.00 30.66 193 ALA A N 1
ATOM 1594 C CA . ALA A 1 193 ? 22.988 8.377 -9.097 1.00 30.66 193 ALA A CA 1
ATOM 1595 C C . ALA A 1 193 ? 22.367 9.316 -10.136 1.00 30.66 193 ALA A C 1
ATOM 1597 O O . ALA A 1 193 ? 21.173 9.112 -10.460 1.00 30.66 193 ALA A O 1
#

Solvent-accessible surface area (backbone atoms only — not comparable to full-atom values): 11752 Å² total; per-residue (Å²): 135,81,74,68,57,69,56,59,57,49,64,72,33,76,75,66,33,80,91,39,42,69,59,53,49,53,54,48,35,45,37,68,77,37,61,81,78,52,58,70,72,57,42,59,51,63,69,67,50,84,80,62,96,62,85,84,70,64,58,63,67,60,52,52,50,54,55,48,47,70,71,66,71,66,89,65,90,74,72,91,70,52,70,65,62,53,54,52,51,53,36,49,54,51,44,55,46,36,37,52,73,50,19,33,70,68,22,55,66,58,93,81,56,79,62,61,88,73,50,76,84,62,65,61,72,40,60,59,68,63,72,47,57,83,75,50,35,78,41,73,43,78,53,76,43,71,56,93,76,33,49,64,45,33,47,49,57,50,53,53,51,49,42,59,66,21,31,26,74,49,58,57,86,54,75,84,55,80,53,62,67,64,48,47,50,63,67,70,46,76,83,78,110

Radius of gyration: 25.87 Å; Cα contacts (8 Å, |Δi|>4): 152; chains: 1; bounding box: 58×34×76 Å

Foldseek 3Di:
DDPPVVVVVVCVDCCVPPVCVVVVLVQVQVCLVPVVVHDPVVSVVVVPDDDDPDRDHRCVVVVVVVVVCVVVVDPDDDDPQDPVLVLVLVLVVQLLVCLQACLLLLAPQDPVCPCVVVRPDDCSNDSVVSPDDPVQQQDKHQPPCQAPRDRIDGNVVVSVVSCCQDRYNDHDDDPPPPDPVVVVCVRNPSPVD

Secondary structure (DSSP, 8-state):
----HHHHHHHTSGGGSGGGHHHHHHHHHHHHH-TTSS-HHHHHHHHTS---SSPP--SHHHHHHHHHHHHHT--S------HHHHHHHHHHHHHHHHHHHHGGGGS---TT--SGGGS---GGGSGGGGT--SGGGG-EEE-TTTTTT-SEEEHHHHHHHHHHHHSSSS----TT---HHHHHHHHHHTT--

Nearest PDB structures (foldseek):
  6kma-assembly2_D  TM=9.289E-01  e=5.140E-09  Vibrio vulnificus CMCP6
  6kma-assembly1_B  TM=9.384E-01  e=6.872E-09  Vibrio vulnificus CMCP6
  6kma-assembly1_A  TM=9.414E-01  e=1.228E-08  Vibrio vulnificus CMCP6
  6km9-assembly1_A  TM=9.427E-01  e=1.380E-08  Vibrio vulnificus CMCP6
  6kma-assembly2_C  TM=9.331E-01  e=1.462E-08  Vibrio vulnificus CMCP6

Mean predicted aligned error: 14.45 Å

pLDDT: mean 78.42, std 13.68, range [30.66, 94.06]

Sequence (193 aa):
MQPNKAFDEWLATTAFGGANQAYIEELYERYLDDPNSIDNSWKTTFDSLPKSTAVEQPHSPVRDYFRRLARENNSETVTVIDPEASAKLVKILQFINAYRFRGHLEAKLDPLNYYRWKVSSVPELDYRYHGFTEQDLNETFNINHYVYQRDTITLADLNNMLKETYCGSIGLEFMHVQDMEQKCGFKINWKAA

Organism: NCBI:txid758

InterPro domains:
  IPR011603 2-oxoglutarate dehydrogenase E1 component [PTHR23152] (16-183)
  IPR029061 Thiamin diphosphate-binding fold [SSF52518] (123-183)
  IPR032106 2-oxoglutarate dehydrogenase E1 component, N-terminal domain [PF16078] (14-52)